Protein 6EIO (pdb70)

Secondary structure (DSSP, 8-state):
---PPP-S-PPP---GGGTTEEEEESSEEEEESS-EEESEEEE-S--EEE-TTTSEEES-EEESSHHHHHHHHHHHHHHHHHHH---TT-EE--EE-TT-EE-SEEEEESS-EEE-SS-EEEE-TT-TT--EEEEESS-EEE-TT-BEEEETT--GGGEEEEESS-EEE-TT-EEEEEEEESS-EEE-TT-EEEEEEEESSS-EEEES-EEEPPTTTT-S--

B-factor: mean 13.68, std 12.77, range [0.15, 132.42]

Nearest PDB structures (foldseek):
  6eio-assembly1_A  TM=1.005E+00  e=4.577E-39  uncultured bacterium
  7bwy-assembly3_C  TM=9.747E-01  e=1.312E-17  Antarctomyces psychrotrophicus
  4nu3-assembly1_A  TM=9.061E-01  e=4.377E-15  Flavobacterium frigoris PS1
  4nu2-assembly1_A  TM=8.834E-01  e=2.078E-15  Flavobacterium frigoris PS1
  5uyt-assembly1_A  TM=9.324E-01  e=1.242E-14  Flavobacteriaceae bacterium 3519-10

Organism: NCBI:txid77133

Sequence (222 aa):
TVIPLQTTTVQTPITTLGSSANNNFAVIAGSSVTNTGAATNITGDLGLSPGTSIGGFPPGIILNGTLHINDAIANQAKLDITTAYNDAAARVASDMMVTISGNIGGLTLTPGLYKSTSSSLAVSSGGDVVTFDALGDPSSAIFVIIQIASSTLTTTPGRRKVLLSGGALASNIYWQVSSSSASSFGTTTTSSSFKGTVIALESITFFDDTGATLEGRALARNGAVTMMEGNTFVLPLEHHHHHHH

Structure (mmCIF, N/CA/C/O backbone):
data_6EIO
#
_entry.id   6EIO
#
_cell.length_a   45.482
_cell.length_b   50.717
_cell.length_c   92.452
_cell.angle_alpha   90.00
_cell.angle_beta   90.00
_cell.angle_gamma   90.00
#
_symmetry.space_group_name_H-M   'P 21 21 21'
#
loop_
_entity.id
_entity.type
_entity.pdbx_description
1 polymer 'Antifreeze protein'
2 non-polymer GLYCEROL
3 non-polymer 'SULFATE ION'
4 water water
#
loop_
_atom_site.group_PDB
_atom_site.id
_atom_site.type_symbol
_atom_site.label_atom_id
_atom_site.label_alt_id
_atom_site.label_comp_id
_atom_site.label_asym_id
_atom_site.label_entity_id
_atom_site.label_seq_id
_atom_site.pdbx_PDB_ins_code
_atom_site.Cartn_x
_atom_site.Cartn_y
_atom_site.Cartn_z
_atom_site.occupancy
_atom_site.B_iso_or_equiv
_atom_site.auth_seq_id
_atom_site.auth_comp_id
_atom_site.auth_asym_id
_atom_site.auth_atom_id
_atom_site.pdbx_PDB_model_num
ATOM 1 N N . THR A 1 16 ? -5.252 -19.085 -31.859 1.00 43.11 38 THR A N 1
ATOM 2 C CA . THR A 1 16 ? -3.881 -19.016 -31.358 1.00 36.88 38 THR A CA 1
ATOM 3 C C . THR A 1 16 ? -3.417 -20.369 -30.846 1.00 27.76 38 THR A C 1
ATOM 4 O O . THR A 1 16 ? -3.876 -20.840 -29.803 1.00 41.22 38 THR A O 1
ATOM 15 N N . VAL A 1 17 ? -2.489 -20.984 -31.571 1.00 19.54 39 VAL A N 1
ATOM 16 C CA . VAL A 1 17 ? -2.058 -22.347 -31.291 1.00 13.64 39 VAL A CA 1
ATOM 17 C C . VAL A 1 17 ? -0.578 -22.337 -30.902 1.00 11.69 39 VAL A C 1
ATOM 18 O O . VAL A 1 17 ? 0.277 -21.924 -31.692 1.00 16.57 39 VAL A O 1
ATOM 31 N N . ILE A 1 18 ? -0.282 -22.834 -29.708 1.00 12.83 40 ILE A N 1
ATOM 32 C CA . ILE A 1 18 ? 1.059 -22.794 -29.114 1.00 10.24 40 ILE A CA 1
ATOM 33 C C . ILE A 1 18 ? 1.773 -24.117 -29.392 1.00 9.47 40 ILE A C 1
ATOM 34 O O . ILE A 1 18 ? 1.323 -25.158 -28.885 1.00 10.38 40 ILE A O 1
ATOM 50 N N . PRO A 1 19 ? 2.882 -24.141 -30.158 1.00 9.45 41 PRO A N 1
ATOM 51 C CA . PRO A 1 19 ? 3.587 -25.409 -30.387 1.00 10.18 41 PRO A CA 1
ATOM 52 C C . PRO A 1 19 ? 4.383 -25.801 -29.148 1.00 7.83 41 PRO A C 1
ATOM 53 O O . PRO A 1 19 ? 4.532 -25.031 -28.198 1.00 9.27 41 PRO A O 1
ATOM 64 N N . LEU A 1 20 ? 4.886 -27.035 -29.165 1.00 7.91 42 LEU A N 1
ATOM 65 C CA . LEU A 1 20 ? 5.663 -27.580 -28.062 1.00 6.95 42 LEU A CA 1
ATOM 66 C C . LEU A 1 20 ? 7.148 -27.484 -28.393 1.00 6.98 42 LEU A C 1
ATOM 67 O O . LEU A 1 20 ? 7.625 -28.088 -29.358 1.00 8.42 42 LEU A O 1
ATOM 83 N N . GLN A 1 21 ? 7.874 -26.720 -27.586 1.00 6.79 43 GLN A N 1
ATOM 84 C CA . GLN A 1 21 ? 9.291 -26.484 -27.793 1.00 6.66 43 GLN A CA 1
ATOM 85 C C . GLN A 1 21 ? 10.131 -27.667 -27.326 1.00 6.92 43 GLN A C 1
ATOM 86 O O . GLN A 1 21 ? 9.765 -28.407 -26.413 1.00 7.98 43 GLN A O 1
ATOM 100 N N . THR A 1 22 ? 11.294 -27.823 -27.972 1.00 9.07 44 THR A N 1
ATOM 101 C CA A THR A 1 22 ? 12.266 -28.809 -27.527 0.51 8.56 44 THR A CA 1
ATOM 102 C CA B THR A 1 22 ? 12.301 -28.806 -27.610 0.49 8.59 44 THR A CA 1
ATOM 103 C C . THR A 1 22 ? 13.427 -28.197 -26.766 1.00 8.38 44 THR A C 1
ATOM 104 O O . THR A 1 22 ? 13.978 -28.860 -25.885 1.00 10.80 44 THR A O 1
ATOM 125 N N . THR A 1 23 ? 13.812 -26.957 -27.053 1.00 7.70 45 THR A N 1
ATOM 126 C CA . THR A 1 23 ? 14.932 -26.371 -26.327 1.00 7.89 45 THR A CA 1
ATOM 127 C C . THR A 1 23 ? 14.576 -26.247 -24.851 1.00 8.05 45 THR A C 1
ATOM 128 O O . THR A 1 23 ? 13.512 -25.732 -24.499 1.00 8.39 45 THR A O 1
ATOM 139 N N . VAL A 1 24 ? 15.477 -26.702 -23.995 1.00 8.73 46 VAL A N 1
ATOM 140 C CA . VAL A 1 24 ? 15.301 -26.654 -22.553 1.00 8.87 46 VAL A CA 1
ATOM 141 C C . VAL A 1 24 ? 15.941 -25.360 -22.050 1.00 8.93 46 VAL A C 1
ATOM 142 O O . VAL A 1 24 ? 17.155 -25.202 -22.127 1.00 11.41 46 VAL A O 1
ATOM 155 N N . GLN A 1 25 ? 15.132 -24.435 -21.534 1.00 8.26 47 GLN A N 1
ATOM 156 C CA . GLN A 1 25 ? 15.680 -23.243 -20.916 1.00 7.99 47 GLN A CA 1
ATOM 157 C C . GLN A 1 25 ? 16.285 -23.595 -19.567 1.00 8.25 47 GLN A C 1
ATOM 158 O O . GLN A 1 25 ? 15.701 -24.360 -18.792 1.00 9.39 47 GLN A O 1
ATOM 172 N N . THR A 1 26 ? 17.462 -23.038 -19.300 1.00 8.68 48 THR A N 1
ATOM 173 C CA . THR A 1 26 ? 18.050 -23.124 -17.978 1.00 8.70 48 THR A CA 1
ATOM 174 C C . THR A 1 26 ? 17.359 -22.117 -17.057 1.00 7.79 48 THR A C 1
ATOM 175 O O . THR A 1 26 ? 16.767 -21.130 -17.513 1.00 7.79 48 THR A O 1
ATOM 186 N N . PRO A 1 27 ? 17.438 -22.324 -15.747 1.00 7.88 49 PRO A N 1
ATOM 187 C CA . PRO A 1 27 ? 16.948 -21.297 -14.833 1.00 7.92 49 PRO A CA 1
ATOM 188 C C . PRO A 1 27 ? 17.695 -19.993 -15.063 1.00 7.47 49 PRO A C 1
ATOM 189 O O . PRO A 1 27 ? 18.813 -19.962 -15.582 1.00 8.33 49 PRO A O 1
ATOM 200 N N . ILE A 1 28 ? 17.051 -18.900 -14.676 1.00 7.47 50 ILE A N 1
ATOM 201 C CA . ILE A 1 28 ? 17.674 -17.579 -14.682 1.00 7.09 50 ILE A CA 1
ATOM 202 C C . ILE A 1 28 ? 18.196 -17.308 -13.275 1.00 6.73 50 ILE A C 1
ATOM 203 O O . ILE A 1 28 ? 17.414 -17.155 -12.329 1.00 8.04 50 ILE A O 1
ATOM 219 N N . THR A 1 29 ? 19.513 -17.246 -13.121 1.00 6.88 51 THR A N 1
ATOM 220 C CA A THR A 1 29 ? 20.124 -16.953 -11.830 0.57 6.59 51 THR A CA 1
ATOM 221 C CA B THR A 1 29 ? 20.034 -16.992 -11.787 0.43 7.28 51 THR A CA 1
ATOM 222 C C . THR A 1 29 ? 19.700 -15.565 -11.368 1.00 6.07 51 THR A C 1
ATOM 223 O O . THR A 1 29 ? 19.920 -14.591 -12.098 1.00 6.56 51 THR A O 1
ATOM 244 N N . LEU A 1 30 ? 19.143 -15.469 -10.163 1.00 6.24 52 LEU A N 1
ATOM 245 C CA . LEU A 1 30 ? 18.761 -14.202 -9.556 1.00 6.00 52 LEU A CA 1
ATOM 246 C C . LEU A 1 30 ? 19.777 -13.720 -8.536 1.00 5.99 52 LEU A C 1
ATOM 247 O O . LEU A 1 30 ? 19.640 -12.606 -8.013 1.00 6.62 52 LEU A O 1
ATOM 263 N N . GLY A 1 31 ? 20.787 -14.525 -8.245 1.00 6.49 53 GLY A N 1
ATOM 264 C CA . GLY A 1 31 ? 21.806 -14.083 -7.324 1.00 7.39 53 GLY A CA 1
ATOM 265 C C . GLY A 1 31 ? 21.223 -13.669 -5.983 1.00 7.75 53 GLY A C 1
ATOM 266 O O . GLY A 1 31 ? 20.381 -14.359 -5.383 1.00 8.40 53 GLY A O 1
ATOM 270 N N . SER A 1 32 ? 21.696 -12.522 -5.501 1.00 8.06 54 SER A N 1
ATOM 271 C CA A SER A 1 32 ? 21.302 -12.037 -4.190 0.56 8.71 54 SER A CA 1
ATOM 272 C CA B SER A 1 32 ? 21.308 -11.945 -4.212 0.44 9.33 54 SER A CA 1
ATOM 273 C C . SER A 1 32 ? 19.856 -11.536 -4.142 1.00 8.34 54 SER A C 1
ATOM 274 O O . SER A 1 32 ? 19.397 -11.144 -3.066 1.00 9.72 54 SER A O 1
ATOM 289 N N . ALA A 1 33 ? 19.122 -11.574 -5.256 1.00 7.54 55 ALA A N 1
ATOM 290 C CA . ALA A 1 33 ? 17.703 -11.277 -5.224 1.00 7.46 55 ALA A CA 1
ATOM 291 C C . ALA A 1 33 ? 16.857 -12.462 -4.800 1.00 6.58 55 ALA A C 1
ATOM 292 O O . ALA A 1 33 ? 15.658 -12.271 -4.601 1.00 7.22 55 ALA A O 1
ATOM 299 N N A ASN A 1 34 ? 17.423 -13.670 -4.633 0.50 6.32 56 ASN A N 1
ATOM 300 N N B ASN A 1 34 ? 17.447 -13.660 -4.679 0.50 6.10 56 ASN A N 1
ATOM 301 C CA A ASN A 1 34 ? 16.545 -14.838 -4.526 0.50 5.88 56 ASN A CA 1
ATOM 302 C CA B ASN A 1 34 ? 16.656 -14.876 -4.480 0.50 6.15 56 ASN A CA 1
ATOM 303 C C A ASN A 1 34 ? 15.648 -14.822 -3.287 0.50 5.26 56 ASN A C 1
ATOM 304 C C B ASN A 1 34 ? 15.661 -14.768 -3.324 0.50 5.29 56 ASN A C 1
ATOM 305 O O A ASN A 1 34 ? 14.560 -15.404 -3.320 0.50 5.77 56 ASN A O 1
ATOM 306 O O B ASN A 1 34 ? 14.530 -15.248 -3.435 0.50 5.94 56 ASN A O 1
ATOM 327 N N . ASN A 1 35 ? 16.093 -14.231 -2.181 1.00 5.20 57 ASN A N 1
ATOM 328 C CA . ASN A 1 35 ? 15.293 -14.232 -0.963 1.00 5.13 57 ASN A CA 1
ATOM 329 C C . ASN A 1 35 ? 14.438 -12.982 -0.801 1.00 5.16 57 ASN A C 1
ATOM 330 O O . ASN A 1 35 ? 13.752 -12.839 0.224 1.00 5.48 57 ASN A O 1
ATOM 341 N N . PHE A 1 36 ? 14.441 -12.102 -1.801 1.00 5.04 58 PHE A N 1
ATOM 342 C CA . PHE A 1 36 ? 13.556 -10.948 -1.837 1.00 5.06 58 PHE A CA 1
ATOM 343 C C . PHE A 1 36 ? 12.237 -11.292 -2.516 1.00 4.80 58 PHE A C 1
ATOM 344 O O . PHE A 1 36 ? 12.222 -11.864 -3.609 1.00 5.85 58 PHE A O 1
ATOM 361 N N . ALA A 1 37 ? 11.137 -10.877 -1.877 1.00 4.72 59 ALA A N 1
ATOM 362 C CA . ALA A 1 37 ? 9.839 -10.854 -2.544 1.00 4.82 59 ALA A CA 1
ATOM 363 C C . ALA A 1 37 ? 9.652 -9.614 -3.415 1.00 4.79 59 ALA A C 1
ATOM 364 O O . ALA A 1 37 ? 8.941 -9.688 -4.430 1.00 5.40 59 ALA A O 1
ATOM 371 N N . VAL A 1 38 ? 10.223 -8.477 -3.005 1.00 4.76 60 VAL A N 1
ATOM 372 C CA . VAL A 1 38 ? 10.014 -7.199 -3.675 1.00 5.18 60 VAL A CA 1
ATOM 373 C C . VAL A 1 38 ? 11.320 -6.422 -3.653 1.00 5.31 60 VAL A C 1
ATOM 374 O O . VAL A 1 38 ? 11.950 -6.317 -2.593 1.00 5.96 60 VAL A O 1
ATOM 387 N N . ILE A 1 39 ? 11.712 -5.870 -4.802 1.00 5.26 61 ILE A N 1
ATOM 388 C CA . ILE A 1 39 ? 12.829 -4.935 -4.908 1.00 5.71 61 ILE A CA 1
ATOM 389 C C . ILE A 1 39 ? 12.387 -3.788 -5.804 1.00 5.28 61 ILE A C 1
ATOM 390 O O . ILE A 1 39 ? 11.735 -4.021 -6.825 1.00 5.95 61 ILE A O 1
ATOM 406 N N . ALA A 1 40 ? 12.757 -2.562 -5.433 1.00 5.63 62 ALA A N 1
ATOM 407 C CA . ALA A 1 40 ? 12.542 -1.397 -6.273 1.00 6.13 62 ALA A CA 1
ATOM 408 C C . ALA A 1 40 ? 13.829 -0.594 -6.399 1.00 5.92 62 ALA A C 1
ATOM 409 O O . ALA A 1 40 ? 14.788 -0.772 -5.639 1.00 6.57 62 ALA A O 1
ATOM 416 N N . GLY A 1 41 ? 13.813 0.338 -7.349 1.00 6.53 63 GLY A N 1
ATOM 417 C CA . GLY A 1 41 ? 14.922 1.246 -7.568 1.00 6.43 63 GLY A CA 1
ATOM 418 C C . GLY A 1 41 ? 14.684 2.646 -7.031 1.00 6.83 63 GLY A C 1
ATOM 419 O O . GLY A 1 41 ? 15.496 3.164 -6.264 1.00 8.20 63 GLY A O 1
ATOM 423 N N . SER A 1 42 ? 13.587 3.279 -7.434 1.00 6.86 64 SER A N 1
ATOM 424 C CA . SER A 1 42 ? 13.403 4.683 -7.112 1.00 7.40 64 SER A CA 1
ATOM 425 C C . SER A 1 42 ? 12.673 4.908 -5.792 1.00 7.45 64 SER A C 1
ATOM 426 O O . SER A 1 42 ? 13.060 5.798 -5.027 1.00 9.30 64 SER A O 1
ATOM 434 N N . SER A 1 43 ? 11.614 4.141 -5.519 1.00 7.08 65 SER A N 1
ATOM 435 C CA . SER A 1 43 ? 10.845 4.273 -4.288 1.00 7.37 65 SER A CA 1
ATOM 436 C C . SER A 1 43 ? 9.899 3.085 -4.189 1.00 6.97 65 SER A C 1
ATOM 437 O O . SER A 1 43 ? 9.696 2.337 -5.148 1.00 6.84 65 SER A O 1
ATOM 445 N N . VAL A 1 44 ? 9.321 2.940 -3.004 1.00 7.46 66 VAL A N 1
ATOM 446 C CA . VAL A 1 44 ? 8.226 2.013 -2.745 1.00 7.80 66 VAL A CA 1
ATOM 447 C C . VAL A 1 44 ? 7.096 2.798 -2.100 1.00 7.68 66 VAL A C 1
ATOM 448 O O . VAL A 1 44 ? 7.334 3.576 -1.173 1.00 8.73 66 VAL A O 1
ATOM 461 N N . THR A 1 45 ? 5.872 2.579 -2.565 1.00 7.46 67 THR A N 1
ATOM 462 C CA . THR A 1 45 ? 4.705 3.208 -1.966 1.00 8.10 67 THR A CA 1
ATOM 463 C C . THR A 1 45 ? 3.661 2.141 -1.709 1.00 7.08 67 THR A C 1
ATOM 464 O O . THR A 1 45 ? 3.305 1.394 -2.616 1.00 10.47 67 THR A O 1
ATOM 475 N N . ASN A 1 46 ? 3.147 2.101 -0.491 1.00 7.55 68 ASN A N 1
ATOM 476 C CA . ASN A 1 46 ? 2.106 1.175 -0.112 1.00 6.88 68 ASN A CA 1
ATOM 477 C C . ASN A 1 46 ? 0.931 1.916 0.505 1.00 6.75 68 ASN A C 1
ATOM 478 O O . ASN A 1 46 ? 1.095 2.885 1.248 1.00 7.82 68 ASN A O 1
ATOM 489 N N . THR A 1 47 ? -0.259 1.381 0.228 1.00 7.04 69 THR A N 1
ATOM 490 C CA . THR A 1 47 ? -1.523 1.776 0.823 1.00 7.97 69 THR A CA 1
ATOM 491 C C . THR A 1 47 ? -2.169 0.549 1.471 1.00 7.04 69 THR A C 1
ATOM 492 O O . THR A 1 47 ? -2.272 -0.512 0.836 1.00 7.31 69 THR A O 1
ATOM 503 N N . GLY A 1 48 ? -2.627 0.698 2.713 1.00 7.31 70 GLY A N 1
ATOM 504 C CA . GLY A 1 48 ? -3.401 -0.347 3.348 1.00 7.74 70 GLY A CA 1
ATOM 505 C C . GLY A 1 48 ? -2.617 -1.591 3.760 1.00 7.30 70 GLY A C 1
ATOM 506 O O . GLY A 1 48 ? -1.400 -1.607 3.810 1.00 7.28 70 GLY A O 1
ATOM 510 N N A ALA A 1 49 ? -3.339 -2.656 4.160 0.74 9.08 71 ALA A N 1
ATOM 511 N N B ALA A 1 49 ? -3.434 -2.634 3.939 0.26 7.79 71 ALA A N 1
ATOM 512 C CA A ALA A 1 49 ? -2.777 -3.795 4.922 0.74 9.34 71 ALA A CA 1
ATOM 513 C CA B ALA A 1 49 ? -3.089 -3.913 4.539 0.26 7.77 71 ALA A CA 1
ATOM 514 C C A ALA A 1 49 ? -2.039 -4.855 4.082 0.74 7.39 71 ALA A C 1
ATOM 515 C C B ALA A 1 49 ? -2.416 -4.785 3.487 0.26 5.92 71 ALA A C 1
ATOM 516 O O A ALA A 1 49 ? -2.243 -6.067 4.242 0.74 8.71 71 ALA A O 1
ATOM 517 O O B ALA A 1 49 ? -2.966 -5.762 2.972 0.26 6.10 71 ALA A O 1
ATOM 530 N N . THR A 1 50 ? -1.197 -4.395 3.172 1.00 6.29 72 THR A N 1
ATOM 531 C CA . THR A 1 50 ? -0.309 -5.269 2.440 1.00 5.75 72 THR A CA 1
ATOM 532 C C . THR A 1 50 ? 0.513 -6.103 3.405 1.00 5.77 72 THR A C 1
ATOM 533 O O . THR A 1 50 ? 0.926 -5.626 4.464 1.00 6.85 72 THR A O 1
ATOM 545 N N . ASN A 1 51 ? 0.752 -7.354 3.024 1.00 5.47 73 ASN A N 1
ATOM 546 C CA . ASN A 1 51 ? 1.637 -8.220 3.782 1.00 5.47 73 A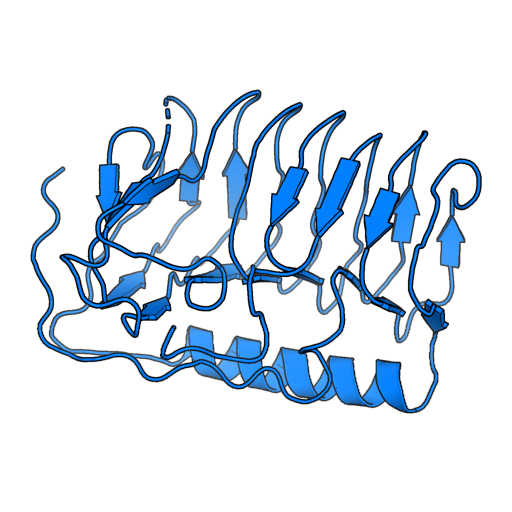SN A CA 1
ATOM 547 C C . ASN A 1 51 ? 2.635 -8.830 2.809 1.00 5.28 73 ASN A C 1
ATOM 548 O O . ASN A 1 51 ? 2.236 -9.427 1.808 1.00 6.27 73 ASN A O 1
ATOM 559 N N . ILE A 1 52 ? 3.915 -8.699 3.136 1.00 5.29 74 ILE A N 1
ATOM 560 C CA . ILE A 1 52 ? 5.007 -9.315 2.379 1.00 5.39 74 ILE A CA 1
ATOM 561 C C . ILE A 1 52 ? 5.659 -10.358 3.267 1.00 5.32 74 ILE A C 1
ATOM 562 O O . ILE A 1 52 ? 6.087 -10.037 4.377 1.00 6.61 74 ILE A O 1
ATOM 578 N N . THR A 1 53 ? 5.765 -11.592 2.772 1.00 5.22 75 THR A N 1
ATOM 579 C CA . THR A 1 53 ? 6.553 -12.629 3.444 1.00 5.37 75 THR A CA 1
ATOM 580 C C . THR A 1 53 ? 7.764 -12.867 2.550 1.00 4.97 75 THR A C 1
ATOM 581 O O . THR A 1 53 ? 7.665 -13.488 1.490 1.00 5.95 75 THR A O 1
ATOM 592 N N . GLY A 1 54 ? 8.900 -12.329 2.966 1.00 5.42 76 GLY A N 1
ATOM 593 C CA . GLY A 1 54 ? 10.101 -12.281 2.153 1.00 5.41 76 GLY A CA 1
ATOM 594 C C . GLY A 1 54 ? 10.796 -10.963 2.387 1.00 5.08 76 GLY A C 1
ATOM 595 O O . GLY A 1 54 ? 10.262 -10.093 3.068 1.00 5.64 76 GLY A O 1
ATOM 599 N N . ASP A 1 55 ? 11.991 -10.797 1.825 1.00 4.82 77 ASP A N 1
ATOM 600 C CA . ASP A 1 55 ? 12.706 -9.557 2.063 1.00 4.81 77 ASP A CA 1
ATOM 601 C C . ASP A 1 55 ? 12.251 -8.470 1.080 1.00 4.86 77 ASP A C 1
ATOM 602 O O . ASP A 1 55 ? 11.698 -8.754 0.011 1.00 5.17 77 ASP A O 1
ATOM 611 N N . LEU A 1 56 ? 12.486 -7.219 1.473 1.00 5.32 78 LEU A N 1
ATOM 612 C CA . LEU A 1 56 ? 12.071 -6.037 0.721 1.00 5.69 78 LEU A CA 1
ATOM 613 C C . LEU A 1 56 ? 13.302 -5.159 0.526 1.00 5.89 78 LEU A C 1
ATOM 614 O O . LEU A 1 56 ? 13.954 -4.794 1.513 1.00 6.39 78 LEU A O 1
ATOM 630 N N . GLY A 1 57 ? 13.622 -4.831 -0.722 1.00 6.30 79 GLY A N 1
ATOM 631 C CA . GLY A 1 57 ? 14.812 -4.063 -1.036 1.00 6.80 79 GLY A CA 1
ATOM 632 C C . GLY A 1 57 ? 14.510 -2.792 -1.806 1.00 6.49 79 GLY A C 1
ATOM 633 O O . GLY A 1 57 ? 13.589 -2.744 -2.630 1.00 6.99 79 GLY A O 1
ATOM 637 N N . LEU A 1 58 ? 15.343 -1.774 -1.579 1.00 6.20 80 LEU A N 1
ATOM 638 C CA . LEU A 1 58 ? 15.269 -0.508 -2.299 1.00 6.21 80 LEU A CA 1
ATOM 639 C C . LEU A 1 58 ? 16.681 0.035 -2.440 1.00 6.15 80 LEU A C 1
ATOM 640 O O . LEU A 1 58 ? 17.394 0.182 -1.446 1.00 6.77 80 LEU A O 1
ATOM 656 N N . SER A 1 59 ? 17.070 0.350 -3.676 1.00 6.18 81 SER A N 1
ATOM 657 C CA . SER A 1 59 ? 18.357 0.976 -3.949 1.00 6.55 81 SER A CA 1
ATOM 658 C C . SER A 1 59 ? 18.322 1.397 -5.403 1.00 6.32 81 SER A C 1
ATOM 659 O O . SER A 1 59 ? 17.892 0.594 -6.235 1.00 6.67 81 SER A O 1
ATOM 667 N N . PRO A 1 60 ? 18.778 2.607 -5.769 1.00 7.37 82 PRO A N 1
ATOM 668 C CA . PRO A 1 60 ? 19.451 3.603 -4.926 1.00 8.07 82 PRO A CA 1
ATOM 669 C C . PRO A 1 60 ? 18.502 4.585 -4.235 1.00 8.26 82 PRO A C 1
ATOM 670 O O . PRO A 1 60 ? 18.976 5.461 -3.509 1.00 9.10 82 PRO A O 1
ATOM 681 N N . GLY A 1 61 ? 17.199 4.479 -4.468 1.00 8.51 83 GLY A N 1
ATOM 682 C CA . GLY A 1 61 ? 16.242 5.349 -3.810 1.00 9.96 83 GLY A CA 1
ATOM 683 C C . GLY A 1 61 ? 16.208 5.141 -2.304 1.00 9.03 83 GLY A C 1
ATOM 684 O O . GLY A 1 61 ? 16.762 4.183 -1.767 1.00 9.34 83 GLY A O 1
ATOM 688 N N . THR A 1 62 ? 15.526 6.060 -1.610 1.00 10.52 84 THR A N 1
ATOM 689 C CA . THR A 1 62 ? 15.505 6.042 -0.153 1.00 10.85 84 THR A CA 1
ATOM 690 C C . THR A 1 62 ? 14.122 5.906 0.473 1.00 11.42 84 THR A C 1
ATOM 691 O O . THR A 1 62 ? 14.031 5.503 1.646 1.00 13.32 84 THR A O 1
ATOM 702 N N . SER A 1 63 ? 13.060 6.243 -0.252 1.00 11.75 85 SER A N 1
ATOM 703 C CA . SER A 1 63 ? 11.732 6.395 0.324 1.00 13.19 85 SER A CA 1
ATOM 704 C C . SER A 1 63 ? 10.907 5.126 0.171 1.00 12.12 85 SER A C 1
ATOM 705 O O . SER A 1 63 ? 10.620 4.688 -0.953 1.00 10.36 85 SER A O 1
ATOM 713 N N . ILE A 1 64 ? 10.491 4.579 1.313 1.00 15.87 86 ILE A N 1
ATOM 714 C CA . ILE A 1 64 ? 9.447 3.570 1.397 1.00 16.65 86 ILE A CA 1
ATOM 715 C C . ILE A 1 64 ? 8.322 4.141 2.245 1.00 13.62 86 ILE A C 1
ATOM 716 O O . ILE A 1 64 ? 8.507 4.443 3.428 1.00 14.92 86 ILE A O 1
ATOM 732 N N . GLY A 1 65 ? 7.153 4.268 1.650 1.00 10.74 87 GLY A N 1
ATOM 733 C CA . GLY A 1 65 ? 5.984 4.773 2.336 1.00 10.96 87 GLY A CA 1
ATOM 734 C C . GLY A 1 65 ? 4.984 3.668 2.619 1.00 9.25 87 GLY A C 1
ATOM 735 O O . GLY A 1 65 ? 4.830 2.729 1.835 1.00 9.24 87 GLY A O 1
ATOM 739 N N . GLY A 1 66 ? 4.277 3.799 3.732 1.00 8.51 88 GLY A N 1
ATOM 740 C CA . GLY A 1 66 ? 3.106 2.995 3.973 1.00 8.12 88 GLY A CA 1
ATOM 741 C C . GLY A 1 66 ? 3.302 1.720 4.754 1.00 7.70 88 GLY A C 1
ATOM 742 O O . GLY A 1 66 ? 2.403 0.874 4.734 1.00 7.80 88 GLY A O 1
ATOM 746 N N . PHE A 1 67 ? 4.423 1.565 5.461 1.00 8.04 89 PHE A N 1
ATOM 747 C CA . PHE A 1 67 ? 4.632 0.459 6.398 1.00 8.28 89 PHE A CA 1
ATOM 748 C C . PHE A 1 67 ? 4.899 1.080 7.767 1.00 9.53 89 PHE A C 1
ATOM 749 O O . PHE A 1 67 ? 6.027 1.528 8.021 1.00 11.62 89 PHE A O 1
ATOM 766 N N . PRO A 1 68 ? 3.928 1.130 8.692 1.00 9.86 90 PRO A N 1
ATOM 767 C CA . PRO A 1 68 ? 2.547 0.655 8.575 1.00 9.73 90 PRO A CA 1
ATOM 768 C C . PRO A 1 68 ? 1.698 1.581 7.706 1.00 8.59 90 PRO A C 1
ATOM 769 O O . PRO A 1 68 ? 2.104 2.706 7.406 1.00 9.65 90 PRO A O 1
ATOM 780 N N . PRO A 1 69 ? 0.513 1.124 7.290 1.00 8.12 91 PRO A N 1
ATOM 781 C CA . PRO A 1 69 ? -0.191 -0.102 7.681 1.00 9.92 91 PRO A CA 1
ATOM 782 C C . PRO A 1 69 ? 0.303 -1.387 7.027 1.00 8.06 91 PRO A C 1
ATOM 783 O O . PRO A 1 69 ? -0.092 -2.456 7.470 1.00 9.67 91 PRO A O 1
ATOM 794 N N . GLY A 1 70 ? 1.126 -1.291 5.992 1.00 7.22 92 GLY A N 1
ATOM 795 C CA . GLY A 1 70 ? 1.723 -2.488 5.440 1.00 7.56 92 GLY A CA 1
ATOM 796 C C . GLY A 1 70 ? 2.600 -3.157 6.479 1.00 7.20 92 GLY A C 1
ATOM 797 O O . GLY A 1 70 ? 3.174 -2.492 7.344 1.00 8.68 92 GLY A O 1
ATOM 801 N N . ILE A 1 71 ? 2.732 -4.479 6.340 1.00 8.08 93 ILE A N 1
ATOM 802 C CA A ILE A 1 71 ? 3.554 -5.266 7.234 0.44 8.97 93 ILE A CA 1
ATOM 803 C CA B ILE A 1 71 ? 3.492 -5.337 7.248 0.56 8.83 93 ILE A CA 1
ATOM 804 C C . ILE A 1 71 ? 4.527 -6.104 6.427 1.00 7.22 93 ILE A C 1
ATOM 805 O O . ILE A 1 71 ? 4.170 -6.759 5.433 1.00 6.72 93 ILE A O 1
ATOM 836 N N . LEU A 1 72 ? 5.774 -6.052 6.856 1.00 8.49 94 LEU A N 1
ATOM 837 C CA . LEU A 1 72 ? 6.864 -6.813 6.274 1.00 7.76 94 LEU A CA 1
ATOM 838 C C . LEU A 1 72 ? 7.239 -7.927 7.248 1.00 7.09 94 LEU A C 1
ATOM 839 O O . LEU A 1 72 ? 7.761 -7.661 8.338 1.00 9.16 94 LEU A O 1
ATOM 855 N N . ASN A 1 73 ? 6.964 -9.170 6.854 1.00 6.30 95 ASN A N 1
ATOM 856 C CA . ASN A 1 73 ? 7.449 -10.354 7.560 1.00 6.68 95 ASN A CA 1
ATOM 857 C C . ASN A 1 73 ? 8.699 -10.797 6.800 1.00 5.79 95 ASN A C 1
ATOM 858 O O . ASN A 1 73 ? 8.646 -11.628 5.889 1.00 6.15 95 ASN A O 1
ATOM 869 N N . GLY A 1 74 ? 9.812 -10.155 7.141 1.00 5.85 96 GLY A N 1
ATOM 870 C CA . GLY A 1 74 ? 11.033 -10.221 6.363 1.00 5.81 96 GLY A CA 1
ATOM 871 C C . GLY A 1 74 ? 11.902 -9.045 6.752 1.00 5.36 96 GLY A C 1
ATOM 872 O O . GLY A 1 74 ? 11.565 -8.285 7.663 1.00 6.43 96 GLY A O 1
ATOM 876 N N . THR A 1 75 ? 13.034 -8.908 6.057 1.00 5.40 97 THR A N 1
ATOM 877 C CA . THR A 1 75 ? 13.997 -7.867 6.376 1.00 5.21 97 THR A CA 1
ATOM 878 C C . THR A 1 75 ? 13.987 -6.789 5.305 1.00 5.16 97 THR A C 1
ATOM 879 O O . THR A 1 75 ? 13.995 -7.078 4.100 1.00 5.77 97 THR A O 1
ATOM 890 N N . LEU A 1 76 ? 13.987 -5.545 5.781 1.00 5.47 98 LEU A N 1
ATOM 891 C CA . LEU A 1 76 ? 14.048 -4.353 4.950 1.00 5.60 98 LEU A CA 1
ATOM 892 C C . LEU A 1 76 ? 15.506 -3.985 4.685 1.00 5.60 98 LEU A C 1
ATOM 893 O O . LEU A 1 76 ? 16.283 -3.753 5.621 1.00 6.94 98 LEU A O 1
ATOM 909 N N . HIS A 1 77 ? 15.862 -3.870 3.407 1.00 5.62 99 HIS A N 1
ATOM 910 C CA . HIS A 1 77 ? 17.222 -3.585 2.962 1.00 6.13 99 HIS A CA 1
ATOM 911 C C . HIS A 1 77 ? 17.188 -2.358 2.054 1.00 5.99 99 HIS A C 1
ATOM 912 O O . HIS A 1 77 ? 16.760 -2.460 0.900 1.00 6.57 99 HIS A O 1
ATOM 926 N N . ILE A 1 78 ? 17.623 -1.212 2.580 1.00 6.41 100 ILE A N 1
ATOM 927 C CA . ILE A 1 78 ? 17.639 0.045 1.836 1.00 6.64 100 ILE A CA 1
ATOM 928 C C . ILE A 1 78 ? 19.084 0.508 1.722 1.00 6.94 100 ILE A C 1
ATOM 929 O O . ILE A 1 78 ? 19.731 0.833 2.724 1.00 7.52 100 ILE A O 1
ATOM 945 N N . ASN A 1 79 ? 19.607 0.515 0.499 1.00 7.30 101 ASN A N 1
ATOM 946 C CA . ASN A 1 79 ? 20.940 1.055 0.231 1.00 8.17 101 ASN A CA 1
ATOM 947 C C . ASN A 1 79 ? 22.007 0.429 1.120 1.00 8.40 101 ASN A C 1
ATOM 948 O O . ASN A 1 79 ? 22.975 1.077 1.505 1.00 11.62 101 ASN A O 1
ATOM 959 N N . ASP A 1 80 ? 21.854 -0.844 1.410 1.00 8.39 102 ASP A N 1
ATOM 960 C CA . ASP A 1 80 ? 22.814 -1.589 2.194 1.00 7.83 102 ASP A CA 1
ATOM 961 C C . ASP A 1 80 ? 23.524 -2.612 1.308 1.00 6.32 102 ASP A C 1
ATOM 962 O O . ASP A 1 80 ? 23.311 -2.694 0.094 1.00 6.05 102 ASP A O 1
ATOM 971 N N . ALA A 1 81 ? 24.405 -3.396 1.906 1.00 7.02 103 ALA A N 1
ATOM 972 C CA . ALA A 1 81 ? 25.216 -4.287 1.101 1.00 6.69 103 ALA A CA 1
ATOM 973 C C . ALA A 1 81 ? 24.348 -5.250 0.281 1.00 6.08 103 ALA A C 1
ATOM 974 O O . ALA A 1 81 ? 24.583 -5.471 -0.920 1.00 6.81 103 ALA A O 1
ATOM 981 N N . ILE A 1 82 ? 23.356 -5.867 0.920 1.00 6.23 104 ILE A N 1
ATOM 982 C CA . ILE A 1 82 ? 22.543 -6.860 0.231 1.00 5.96 104 ILE A CA 1
ATOM 983 C C . ILE A 1 82 ? 21.678 -6.199 -0.839 1.00 5.73 104 ILE A C 1
ATOM 984 O O . ILE A 1 82 ? 21.587 -6.714 -1.966 1.00 6.06 104 ILE A O 1
ATOM 1000 N N . ALA A 1 83 ? 21.030 -5.070 -0.527 1.00 5.88 105 ALA A N 1
AT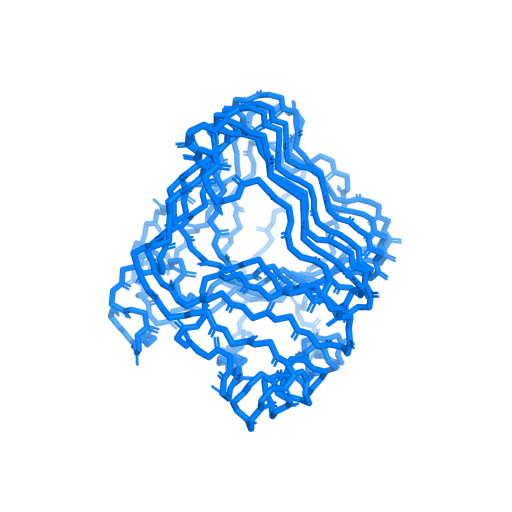OM 1001 C CA . ALA A 1 83 ? 20.206 -4.426 -1.550 1.00 6.00 105 ALA A CA 1
ATOM 1002 C C . ALA A 1 83 ? 21.048 -3.994 -2.739 1.00 5.51 105 ALA A C 1
ATOM 1003 O O . ALA A 1 83 ? 20.624 -4.137 -3.894 1.00 5.73 105 ALA A O 1
ATOM 1010 N N . ASN A 1 84 ? 22.227 -3.429 -2.481 1.00 6.27 106 ASN A N 1
ATOM 1011 C CA . ASN A 1 84 ? 23.030 -2.935 -3.588 1.00 6.39 106 ASN A CA 1
ATOM 1012 C C . ASN A 1 84 ? 23.474 -4.085 -4.487 1.00 5.83 106 ASN A C 1
ATOM 1013 O O . ASN A 1 84 ? 23.455 -3.971 -5.719 1.00 6.39 106 ASN A O 1
ATOM 1024 N N . GLN A 1 85 ? 23.877 -5.213 -3.891 1.00 5.78 107 GLN A N 1
ATOM 1025 C CA . GLN A 1 85 ? 24.250 -6.364 -4.704 1.00 5.74 107 GLN A CA 1
ATOM 1026 C C . GLN A 1 85 ? 23.032 -6.916 -5.442 1.00 5.52 107 GLN A C 1
ATOM 1027 O O . GLN A 1 85 ? 23.132 -7.349 -6.600 1.00 5.93 107 GLN A O 1
ATOM 1041 N N . ALA A 1 86 ? 21.867 -6.901 -4.794 1.00 5.25 108 ALA A N 1
ATOM 1042 C CA . ALA A 1 86 ? 20.673 -7.422 -5.443 1.00 5.35 108 ALA A CA 1
ATOM 1043 C C . ALA A 1 86 ? 20.317 -6.602 -6.678 1.00 5.07 108 ALA A C 1
ATOM 1044 O O . ALA A 1 86 ? 19.850 -7.166 -7.669 1.00 5.51 108 ALA A O 1
ATOM 1051 N N . LYS A 1 87 ? 20.538 -5.286 -6.658 1.00 5.39 109 LYS A N 1
ATOM 1052 C CA . LYS A 1 87 ? 20.288 -4.500 -7.877 1.00 5.68 109 LYS A CA 1
ATOM 1053 C C . LYS A 1 87 ? 21.207 -4.930 -9.007 1.00 5.66 109 LYS A C 1
ATOM 1054 O O . LYS A 1 87 ? 20.770 -5.068 -10.157 1.00 6.26 109 LYS A O 1
ATOM 1073 N N . LEU A 1 88 ? 22.493 -5.137 -8.707 1.00 5.81 110 LEU A N 1
ATOM 1074 C CA . LEU A 1 88 ? 23.419 -5.623 -9.731 1.00 6.03 110 LEU A CA 1
ATOM 1075 C C . LEU A 1 88 ? 22.951 -6.965 -10.264 1.00 5.95 110 LEU A C 1
ATOM 1076 O O . LEU A 1 88 ? 23.018 -7.238 -11.469 1.00 6.76 110 LEU A O 1
ATOM 1092 N N . ASP A 1 89 ? 22.476 -7.824 -9.362 1.00 5.76 111 ASP A N 1
ATOM 1093 C CA . ASP A 1 89 ? 22.102 -9.178 -9.751 1.00 5.78 111 ASP A CA 1
ATOM 1094 C C . ASP A 1 89 ? 20.784 -9.210 -10.525 1.00 5.71 111 ASP A C 1
ATOM 1095 O O . ASP A 1 89 ? 20.625 -10.070 -11.411 1.00 5.98 111 ASP A O 1
ATOM 1104 N N . ILE A 1 90 ? 19.860 -8.284 -10.258 1.00 5.61 112 ILE A N 1
ATOM 1105 C CA . ILE A 1 90 ? 18.659 -8.229 -11.088 1.00 5.88 112 ILE A CA 1
ATOM 1106 C C . ILE A 1 90 ? 18.951 -7.615 -12.450 1.00 5.94 112 ILE A C 1
ATOM 1107 O O . ILE A 1 90 ? 18.304 -7.996 -13.434 1.00 6.76 112 ILE A O 1
ATOM 1123 N N . THR A 1 91 ? 19.927 -6.710 -12.558 1.00 6.23 113 THR A N 1
ATOM 1124 C CA . THR A 1 91 ? 20.369 -6.282 -13.886 1.00 6.69 113 THR A CA 1
ATOM 1125 C C . THR A 1 91 ? 20.922 -7.463 -14.669 1.00 6.34 113 THR A C 1
ATOM 1126 O O . THR A 1 91 ? 20.562 -7.678 -15.832 1.00 6.46 113 THR A O 1
ATOM 1137 N N . THR A 1 92 ? 21.773 -8.268 -14.027 1.00 6.29 114 THR A N 1
ATOM 1138 C CA . THR A 1 92 ? 22.303 -9.458 -14.689 1.00 6.18 114 THR A CA 1
ATOM 1139 C C . THR A 1 92 ? 21.172 -10.379 -15.147 1.00 5.93 114 THR A C 1
ATOM 1140 O O . THR A 1 92 ? 21.164 -10.865 -16.285 1.00 6.38 114 THR A O 1
ATOM 1151 N N . ALA A 1 93 ? 20.209 -10.638 -14.261 1.00 5.88 115 ALA A N 1
ATOM 1152 C CA . ALA A 1 93 ? 19.113 -11.543 -14.583 1.00 5.72 115 ALA A CA 1
ATOM 1153 C C . ALA A 1 93 ? 18.242 -10.993 -15.713 1.00 5.88 115 ALA A C 1
ATOM 1154 O O . ALA A 1 93 ? 17.824 -11.736 -16.606 1.00 6.07 115 ALA A O 1
ATOM 1161 N N . TYR A 1 94 ? 17.946 -9.691 -15.663 1.00 5.76 116 TYR A N 1
ATOM 1162 C CA . TYR A 1 94 ? 17.173 -9.050 -16.716 1.00 5.73 116 TYR A CA 1
ATOM 1163 C C . TYR A 1 94 ? 17.862 -9.214 -18.069 1.00 5.84 116 TYR A C 1
ATOM 1164 O O . TYR A 1 94 ? 17.239 -9.574 -19.070 1.00 6.30 116 TYR A O 1
ATOM 1182 N N . ASN A 1 95 ? 19.163 -8.925 -18.105 1.00 6.02 117 ASN A N 1
ATOM 1183 C CA . ASN A 1 95 ? 19.897 -9.003 -19.362 1.00 6.59 117 ASN A CA 1
ATOM 1184 C C . ASN A 1 95 ? 19.978 -10.445 -19.856 1.00 6.72 117 ASN A C 1
ATOM 1185 O O . ASN A 1 95 ? 19.881 -10.695 -21.068 1.00 7.85 117 ASN A O 1
ATOM 1196 N N . ASP A 1 96 ? 20.164 -11.402 -18.944 1.00 6.71 118 ASP A N 1
ATOM 1197 C CA . ASP A 1 96 ? 20.162 -12.819 -19.302 1.00 7.09 118 ASP A CA 1
ATOM 1198 C C . AS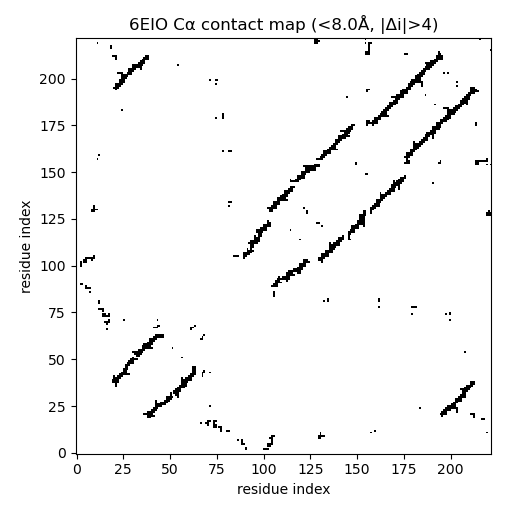P A 1 96 ? 18.832 -13.188 -19.945 1.00 7.03 118 ASP A C 1
ATOM 1199 O O . ASP A 1 96 ? 18.771 -13.713 -21.063 1.00 8.54 118 ASP A O 1
ATOM 1208 N N . ALA A 1 97 ? 17.745 -12.872 -19.255 1.00 6.53 119 ALA A N 1
ATOM 1209 C CA . ALA A 1 97 ? 16.414 -13.183 -19.764 1.00 6.42 119 ALA A CA 1
ATOM 1210 C C . ALA A 1 97 ? 16.189 -12.568 -21.134 1.00 6.64 119 ALA A C 1
ATOM 1211 O O . ALA A 1 97 ? 15.680 -13.233 -22.038 1.00 7.96 119 ALA A O 1
ATOM 1218 N N . ALA A 1 98 ? 16.550 -11.291 -21.299 1.00 6.55 120 ALA A N 1
ATOM 1219 C CA . ALA A 1 98 ? 16.262 -10.576 -22.538 1.00 7.35 120 ALA A CA 1
ATOM 1220 C C . ALA A 1 98 ? 17.099 -11.081 -23.707 1.00 7.96 120 ALA A C 1
ATOM 1221 O O . ALA A 1 98 ? 16.692 -10.927 -24.865 1.00 9.63 120 ALA A O 1
ATOM 1228 N N . ALA A 1 99 ? 18.276 -11.641 -23.442 1.00 8.45 121 ALA A N 1
ATOM 1229 C CA . ALA A 1 99 ? 19.183 -12.055 -24.500 1.00 10.37 121 ALA A CA 1
ATOM 1230 C C . ALA A 1 99 ? 18.920 -13.461 -24.993 1.00 9.91 121 ALA A C 1
ATOM 1231 O O . ALA A 1 99 ? 19.465 -13.846 -26.032 1.00 12.30 121 ALA A O 1
ATOM 1238 N N . ARG A 1 100 ? 18.117 -14.248 -24.295 1.00 9.32 122 ARG A N 1
ATOM 1239 C CA . ARG A 1 100 ? 17.949 -15.631 -24.704 1.00 9.39 122 ARG A CA 1
ATOM 1240 C C . ARG A 1 100 ? 17.301 -15.723 -26.075 1.00 8.33 122 ARG A C 1
ATOM 1241 O O . ARG A 1 100 ? 16.388 -14.964 -26.396 1.00 7.91 122 ARG A O 1
ATOM 1262 N N . VAL A 1 101 ? 17.788 -16.668 -26.876 1.00 9.01 123 VAL A N 1
ATOM 1263 C CA . VAL A 1 101 ? 17.224 -16.967 -28.184 1.00 9.16 123 VAL A CA 1
ATOM 1264 C C . VAL A 1 101 ? 17.224 -18.475 -28.379 1.00 8.77 123 VAL A C 1
ATOM 1265 O O . VAL A 1 101 ? 18.072 -19.182 -27.838 1.00 9.87 123 VAL A O 1
ATOM 1278 N N . ALA A 1 102 ? 16.282 -18.964 -29.178 1.00 8.89 124 ALA A N 1
ATOM 1279 C CA . ALA A 1 102 ? 16.254 -20.359 -29.566 1.00 10.24 124 ALA A CA 1
ATOM 1280 C C . ALA A 1 102 ? 15.505 -20.468 -30.877 1.00 9.05 124 ALA A C 1
ATOM 1281 O O . ALA A 1 102 ? 14.547 -19.737 -31.123 1.00 9.41 124 ALA A O 1
ATOM 1288 N N . SER A 1 103 ? 15.926 -21.422 -31.710 1.00 10.75 125 SER A N 1
ATOM 1289 C CA . SER A 1 103 ? 15.318 -21.567 -33.032 1.00 12.57 125 SER A CA 1
ATOM 1290 C C . SER A 1 103 ? 13.833 -21.896 -32.944 1.00 9.93 125 SER A C 1
ATOM 1291 O O . SER A 1 103 ? 13.072 -21.587 -33.871 1.00 12.99 125 SER A O 1
ATOM 1299 N N . ASP A 1 104 ? 13.414 -22.539 -31.857 1.00 9.18 126 ASP A N 1
ATOM 1300 C CA . ASP A 1 104 ? 12.036 -22.957 -31.651 1.00 8.67 126 ASP A CA 1
ATOM 1301 C C . ASP A 1 104 ? 11.275 -22.055 -30.672 1.00 7.68 126 ASP A C 1
ATOM 1302 O O . ASP A 1 104 ? 10.187 -22.425 -30.222 1.00 8.42 126 ASP A O 1
ATOM 1311 N N . MET A 1 105 ? 11.796 -20.871 -30.356 1.00 7.71 127 MET A N 1
ATOM 1312 C CA A MET A 1 105 ? 11.076 -19.946 -29.491 0.49 7.67 127 MET A CA 1
ATOM 1313 C CA B MET A 1 105 ? 11.053 -19.987 -29.475 0.51 7.36 127 MET A CA 1
ATOM 1314 C C . MET A 1 105 ? 9.749 -19.557 -30.138 1.00 7.14 127 MET A C 1
ATOM 1315 O O . MET A 1 105 ? 9.600 -19.574 -31.365 1.00 8.69 127 MET A O 1
ATOM 1342 N N . VAL A 1 106 ? 8.795 -19.163 -29.305 1.00 6.96 128 VAL A N 1
ATOM 1343 C CA . VAL A 1 106 ? 7.444 -18.876 -29.751 1.00 6.70 128 VAL A CA 1
ATOM 1344 C C . VAL A 1 106 ? 7.118 -17.410 -29.533 1.00 6.83 128 VAL A C 1
ATOM 1345 O O . VAL A 1 106 ? 7.302 -16.887 -28.430 1.00 8.00 128 VAL A O 1
ATOM 1358 N N . THR A 1 107 ? 6.582 -16.772 -30.560 1.00 7.75 129 THR A N 1
ATOM 1359 C CA . THR A 1 107 ? 6.077 -15.416 -30.432 1.00 9.46 129 THR A CA 1
ATOM 1360 C C . THR A 1 107 ? 4.624 -15.436 -29.964 1.00 10.85 129 THR A C 1
ATOM 1361 O O . THR A 1 107 ? 3.787 -16.186 -30.472 1.00 12.96 129 THR A O 1
ATOM 1372 N N . ILE A 1 108 ? 4.350 -14.629 -28.949 1.00 10.03 130 ILE A N 1
ATOM 1373 C CA . ILE A 1 108 ? 3.014 -14.408 -28.397 1.00 9.42 130 ILE A CA 1
ATOM 1374 C C . ILE A 1 108 ? 2.940 -12.922 -28.109 1.00 8.19 130 ILE A C 1
ATOM 1375 O O . ILE A 1 108 ? 3.941 -12.334 -27.710 1.00 12.18 130 ILE A O 1
ATOM 1391 N N . SER A 1 109 ? 1.750 -12.337 -28.153 1.00 8.19 131 SER A N 1
ATOM 1392 C CA . SER A 1 109 ? 1.607 -10.942 -27.747 1.00 7.59 131 SER A CA 1
ATOM 1393 C C . SER A 1 109 ? 0.152 -10.685 -27.409 1.00 7.06 131 SER A C 1
ATOM 13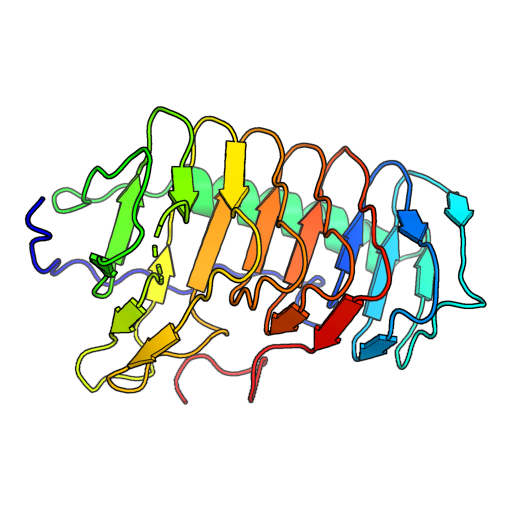94 O O . SER A 1 109 ? -0.731 -11.493 -27.692 1.00 8.40 131 SER A O 1
ATOM 1402 N N . GLY A 1 110 ? -0.089 -9.529 -26.808 1.00 6.74 132 GLY A N 1
ATOM 1403 C CA . GLY A 1 110 ? -1.447 -9.150 -26.530 1.00 7.15 132 GLY A CA 1
ATOM 1404 C C . GLY A 1 110 ? -2.079 -10.009 -25.447 1.00 6.56 132 GLY A C 1
ATOM 1405 O O . GLY A 1 110 ? -1.423 -10.490 -24.527 1.00 6.43 132 GLY A O 1
ATOM 1409 N N . ASN A 1 111 ? -3.388 -10.170 -25.541 1.00 7.48 133 ASN A N 1
ATOM 1410 C CA . ASN A 1 111 ? -4.111 -10.948 -24.546 1.00 7.95 133 ASN A CA 1
ATOM 1411 C C . ASN A 1 111 ? -3.760 -12.425 -24.677 1.00 7.98 133 ASN A C 1
ATOM 1412 O O . ASN A 1 111 ? -3.965 -13.027 -25.735 1.00 10.99 133 ASN A O 1
ATOM 1423 N N . ILE A 1 112 ? -3.274 -13.013 -23.579 1.00 7.65 134 ILE A N 1
ATOM 1424 C CA . ILE A 1 112 ? -2.996 -14.438 -23.492 1.00 8.01 134 ILE A CA 1
ATOM 1425 C C . ILE A 1 112 ? -3.937 -15.148 -22.530 1.00 8.05 134 ILE A C 1
ATOM 1426 O O . ILE A 1 112 ? -3.725 -16.325 -22.219 1.00 8.71 134 ILE A O 1
ATOM 1442 N N . GLY A 1 113 ? -4.989 -14.476 -22.072 1.00 9.54 135 GLY A N 1
ATOM 1443 C CA . GLY A 1 113 ? -5.998 -15.170 -21.300 1.00 10.04 135 GLY A CA 1
ATOM 1444 C C . GLY A 1 113 ? -6.591 -16.321 -22.092 1.00 7.93 135 GLY A C 1
ATOM 1445 O O . GLY A 1 113 ? -6.803 -16.226 -23.299 1.00 9.43 135 GLY A O 1
ATOM 1449 N N . GLY A 1 114 ? -6.844 -17.429 -21.399 1.00 8.12 136 GLY A N 1
ATOM 1450 C CA . GLY A 1 114 ? -7.333 -18.650 -22.000 1.00 10.34 136 GLY A CA 1
ATOM 1451 C C . GLY A 1 114 ? -6.261 -19.559 -22.553 1.00 9.65 136 GLY A C 1
ATOM 1452 O O . GLY A 1 114 ? -6.572 -20.684 -22.950 1.00 14.35 136 GLY A O 1
ATOM 1456 N N . LEU A 1 115 ? -5.012 -19.121 -22.594 1.00 8.76 137 LEU A N 1
ATOM 1457 C CA . LEU A 1 115 ? -3.968 -19.920 -23.207 1.00 9.02 137 LEU A CA 1
ATOM 1458 C C . LEU A 1 115 ? -3.238 -20.762 -22.173 1.00 8.29 137 LEU A C 1
ATOM 1459 O O . LEU A 1 115 ? -3.090 -20.384 -21.018 1.00 10.99 137 LEU A O 1
ATOM 1475 N N . THR A 1 116 ? -2.764 -21.905 -22.635 1.00 7.88 138 THR A N 1
ATOM 1476 C CA . THR A 1 116 ? -1.796 -22.723 -21.937 1.00 8.04 138 THR A CA 1
ATOM 1477 C C . THR A 1 116 ? -0.434 -22.547 -22.583 1.00 9.44 138 THR A C 1
ATOM 1478 O O . THR A 1 116 ? -0.278 -22.673 -23.794 1.00 14.85 138 THR A O 1
ATOM 1489 N N . LEU A 1 117 ? 0.539 -22.243 -21.766 1.00 6.62 139 LEU A N 1
ATOM 1490 C CA . LEU A 1 117 ? 1.930 -22.123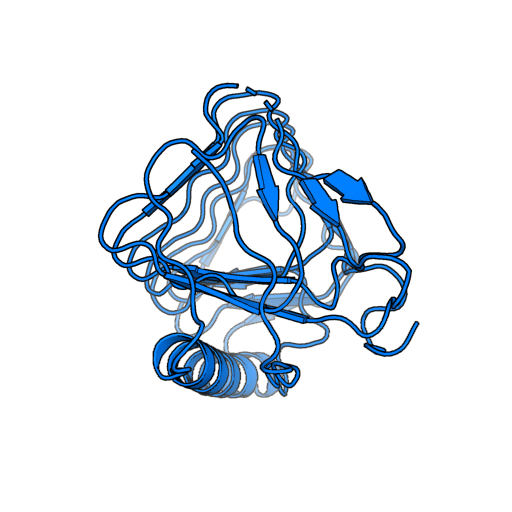 -22.178 1.00 5.70 139 LEU A CA 1
ATOM 1491 C C . LEU A 1 117 ? 2.696 -23.317 -21.628 1.00 5.36 139 LEU A C 1
ATOM 1492 O O . LEU A 1 117 ? 2.746 -23.532 -20.414 1.00 5.93 139 LEU A O 1
ATOM 1508 N N . THR A 1 118 ? 3.298 -24.080 -22.527 1.00 5.34 140 THR A N 1
ATOM 1509 C CA . THR A 1 118 ? 4.177 -25.184 -22.195 1.00 5.30 140 THR A CA 1
ATOM 1510 C C . THR A 1 118 ? 5.616 -24.672 -22.071 1.00 5.05 140 THR A C 1
ATOM 1511 O O . THR A 1 118 ? 5.907 -23.500 -22.332 1.00 5.38 140 THR A O 1
ATOM 1522 N N . PRO A 1 119 ? 6.550 -25.512 -21.599 1.00 5.30 141 PRO A N 1
ATOM 1523 C CA . PRO A 1 119 ? 7.878 -24.990 -21.239 1.00 5.53 141 PRO A CA 1
ATOM 1524 C C . PRO A 1 119 ? 8.623 -24.410 -22.427 1.00 5.35 141 PRO A C 1
ATOM 1525 O O . PRO A 1 119 ? 8.500 -24.878 -23.562 1.00 6.14 141 PRO A O 1
ATOM 1536 N N . GLY A 1 120 ? 9.449 -23.410 -22.143 1.00 5.29 142 GLY A N 1
ATOM 1537 C CA . GLY A 1 120 ? 10.333 -22.848 -23.150 1.00 5.70 142 GLY A CA 1
ATOM 1538 C C . GLY A 1 120 ? 10.399 -21.342 -23.079 1.00 5.39 142 GLY A C 1
ATOM 1539 O O . GLY A 1 120 ? 10.264 -20.748 -21.997 1.00 6.20 142 GLY A O 1
ATOM 1543 N N . LEU A 1 121 ? 10.659 -20.742 -24.239 1.00 5.28 143 LEU A N 1
ATOM 1544 C CA . LEU A 1 121 ? 10.978 -19.332 -24.399 1.00 5.47 143 LEU A CA 1
ATOM 1545 C C . LEU A 1 121 ? 9.910 -18.688 -25.273 1.00 5.76 143 LEU A C 1
ATOM 1546 O O . LEU A 1 121 ? 9.598 -19.198 -26.366 1.00 6.03 143 LEU A O 1
ATOM 1562 N N . TYR A 1 122 ? 9.387 -17.559 -24.802 1.00 5.83 144 TYR A N 1
ATOM 1563 C CA . TYR A 1 122 ? 8.335 -16.811 -25.469 1.00 6.07 144 TYR A CA 1
ATOM 1564 C C . TYR A 1 122 ? 8.777 -15.369 -25.616 1.00 5.91 144 TYR A C 1
ATOM 1565 O O . TYR A 1 122 ? 9.401 -14.815 -24.700 1.00 6.90 144 TYR A O 1
ATOM 1583 N N . LYS A 1 123 ? 8.410 -14.754 -26.739 1.00 5.96 145 LYS A N 1
ATOM 1584 C CA . LYS A 1 123 ? 8.754 -13.363 -26.995 1.00 6.42 145 LYS A CA 1
ATOM 1585 C C . LYS A 1 123 ? 7.537 -12.592 -27.487 1.00 6.34 145 LYS A C 1
ATOM 1586 O O . LYS A 1 123 ? 6.912 -12.962 -28.490 1.00 7.30 145 LYS A O 1
ATOM 1605 N N . SER A 1 124 ? 7.245 -11.500 -26.792 1.00 6.06 146 SER A N 1
ATOM 1606 C CA . SER A 1 124 ? 6.228 -10.535 -27.189 1.00 6.63 146 SER A CA 1
ATOM 1607 C C . SER A 1 124 ? 6.909 -9.258 -27.647 1.00 6.74 146 SER A C 1
ATOM 1608 O O . SER A 1 124 ? 7.671 -8.645 -26.896 1.00 7.61 146 SER A O 1
ATOM 1616 N N . THR A 1 125 ? 6.624 -8.841 -28.877 1.00 7.30 147 THR A N 1
ATOM 1617 C CA . THR A 1 125 ? 7.184 -7.612 -29.419 1.00 8.50 147 THR A CA 1
ATOM 1618 C C . THR A 1 125 ? 6.318 -6.397 -29.110 1.00 7.63 147 THR A C 1
ATOM 1619 O O . THR A 1 125 ? 6.656 -5.292 -29.539 1.00 10.28 147 THR A O 1
ATOM 1630 N N . SER A 1 126 ? 5.204 -6.588 -28.415 1.00 6.71 148 SER A N 1
ATOM 1631 C CA . SER A 1 126 ? 4.331 -5.496 -27.994 1.00 7.05 148 SER A CA 1
ATOM 1632 C C . SER A 1 126 ? 3.872 -5.798 -26.561 1.00 6.80 148 SER A C 1
ATOM 1633 O O . SER A 1 126 ? 4.454 -6.637 -25.861 1.00 8.14 148 SER A O 1
ATOM 1641 N N . SER A 1 127 ? 2.815 -5.137 -26.113 1.00 6.75 149 SER A N 1
ATOM 1642 C CA A SER A 1 127 ? 2.321 -5.352 -24.760 0.48 6.35 149 SER A CA 1
ATOM 1643 C CA B SER A 1 127 ? 2.360 -5.367 -24.753 0.52 6.16 149 SER A CA 1
ATOM 1644 C C . SER A 1 127 ? 1.738 -6.756 -24.626 1.00 5.84 149 SER A C 1
ATOM 1645 O O . SER A 1 127 ? 1.104 -7.276 -25.553 1.00 6.68 149 SER A O 1
ATOM 1660 N N . LEU A 1 128 ? 1.937 -7.360 -23.446 1.00 5.80 150 LEU A N 1
ATOM 1661 C CA . LEU A 1 128 ? 1.391 -8.666 -23.118 1.00 5.41 150 LEU A CA 1
ATOM 1662 C C . LEU A 1 128 ? 0.404 -8.471 -21.973 1.00 5.46 150 LEU A C 1
ATOM 1663 O O . LEU A 1 128 ? 0.677 -7.706 -21.041 1.00 6.46 150 LEU A O 1
ATOM 1679 N N . ALA A 1 129 ? -0.743 -9.143 -22.047 1.00 5.48 151 ALA A N 1
ATOM 1680 C CA . ALA A 1 129 ? -1.799 -8.904 -21.074 1.00 6.15 151 ALA A CA 1
ATOM 1681 C C . ALA A 1 129 ? -2.534 -10.191 -20.766 1.00 5.94 151 ALA A C 1
ATOM 1682 O O . ALA A 1 129 ? -2.609 -11.085 -21.593 1.00 7.33 151 ALA A O 1
ATOM 1689 N N . VAL A 1 130 ? -3.077 -10.271 -19.567 1.00 8.45 152 VAL A N 1
ATOM 1690 C CA . VAL A 1 130 ? -4.121 -11.234 -19.267 1.00 12.93 152 VAL A CA 1
ATOM 1691 C C . VAL A 1 130 ? -5.380 -10.397 -19.075 1.00 13.91 152 VAL A C 1
ATOM 1692 O O . VAL A 1 130 ? -5.568 -9.774 -18.027 1.00 14.88 152 VAL A O 1
ATOM 1705 N N . SER A 1 131 ? -6.234 -10.339 -20.107 1.00 17.11 153 SER A N 1
ATOM 1706 C CA . SER A 1 131 ? -7.387 -9.440 -20.074 1.00 19.81 153 SER A CA 1
ATOM 1707 C C . SER A 1 131 ? -8.701 -10.161 -19.925 1.00 17.18 153 SER A C 1
ATOM 1708 O O . SER A 1 131 ? -9.612 -9.636 -19.290 1.00 22.53 153 SER A O 1
ATOM 1716 N N . SER A 1 132 ? -8.807 -11.355 -20.460 1.00 14.14 154 SER A N 1
ATOM 1717 C CA . SER A 1 132 ? -10.003 -12.152 -20.286 1.00 18.66 154 SER A CA 1
ATOM 1718 C C . SER A 1 132 ? -9.473 -13.527 -19.986 1.00 18.31 154 SER A C 1
ATOM 1719 O O . SER A 1 132 ? -8.498 -13.959 -20.594 1.00 24.36 154 SER A O 1
ATOM 1727 N N B GLY A 1 133 ? -10.117 -14.230 -19.070 0.40 17.46 155 GLY A N 1
ATOM 1728 N N C GLY A 1 133 ? -10.066 -14.183 -19.025 0.60 18.45 155 GLY A N 1
ATOM 1729 C CA B GLY A 1 133 ? -9.664 -15.566 -18.730 0.40 12.77 155 GLY A CA 1
ATOM 1730 C CA C GLY A 1 133 ? -9.524 -15.462 -18.675 0.60 13.66 155 GLY A CA 1
ATOM 1731 C C B GLY A 1 133 ? -8.454 -15.571 -17.804 0.40 8.93 155 GLY A C 1
ATOM 1732 C C 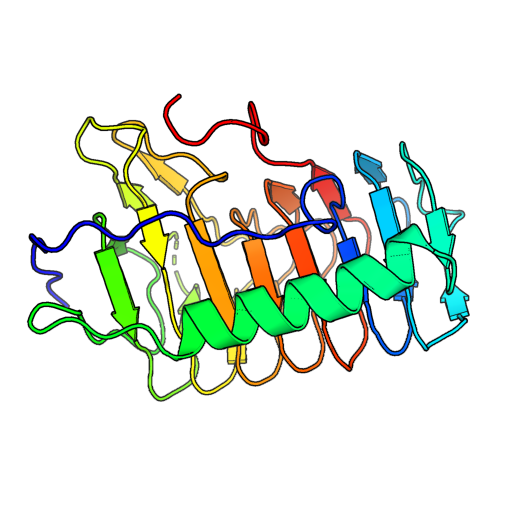C GLY A 1 133 ? -8.107 -15.490 -18.125 0.60 9.83 155 GLY A C 1
ATOM 1733 O O B GLY A 1 133 ? -8.153 -14.597 -17.120 0.40 8.25 155 GLY A O 1
ATOM 1734 O O C GLY A 1 133 ? -7.364 -14.502 -17.984 0.60 10.94 155 GLY A O 1
ATOM 1741 N N . ASP A 1 134 ? -7.753 -16.713 -17.801 1.00 7.70 156 ASP A N 1
ATOM 1742 C CA . ASP A 1 134 ? -6.559 -16.982 -17.016 1.00 6.52 156 ASP A CA 1
ATOM 1743 C C . ASP A 1 134 ? -5.487 -17.558 -17.929 1.00 6.26 156 ASP A C 1
ATOM 1744 O O . ASP A 1 134 ? -5.794 -18.139 -18.961 1.00 7.77 156 ASP A O 1
ATOM 1754 N N . VAL A 1 135 ? -4.221 -17.412 -17.557 1.00 5.97 157 VAL A N 1
ATOM 1755 C CA A VAL A 1 135 ? -3.138 -18.047 -18.294 0.55 5.61 157 VAL A CA 1
ATOM 1756 C CA B VAL A 1 135 ? -3.096 -18.023 -18.274 0.45 6.74 157 VAL A CA 1
ATOM 1757 C C . VAL A 1 135 ? -2.622 -19.213 -17.463 1.00 5.54 157 VAL A C 1
ATOM 1758 O O . VAL A 1 135 ? -2.425 -19.083 -16.253 1.00 6.57 157 VAL A O 1
ATOM 1783 N N . THR A 1 136 ? -2.419 -20.355 -18.117 1.00 5.36 158 THR A N 1
ATOM 1784 C CA . THR A 1 136 ? -1.958 -21.562 -17.444 1.00 5.27 158 THR A CA 1
ATOM 1785 C C . THR A 1 136 ? -0.569 -21.925 -17.939 1.00 5.41 158 THR A C 1
ATOM 1786 O O . THR A 1 136 ? -0.341 -22.000 -19.147 1.00 7.03 158 THR A O 1
ATOM 1797 N N . PHE A 1 137 ? 0.345 -22.146 -17.003 1.00 4.82 159 PHE A N 1
ATOM 1798 C CA . PHE A 1 137 ? 1.656 -22.708 -17.303 1.00 5.03 159 PHE A CA 1
ATOM 1799 C C . PHE A 1 137 ? 1.585 -24.196 -17.001 1.00 4.69 159 PHE A C 1
ATOM 1800 O O . PHE A 1 137 ? 1.249 -24.579 -15.880 1.00 5.55 159 PHE A O 1
ATOM 1817 N N . ASP A 1 138 ? 1.866 -25.020 -18.010 1.00 5.15 160 ASP A N 1
ATOM 1818 C CA . ASP A 1 138 ? 1.694 -26.464 -17.908 1.00 4.96 160 ASP A CA 1
ATOM 1819 C C . ASP A 1 138 ? 3.041 -27.116 -18.197 1.00 5.16 160 ASP A C 1
ATOM 1820 O O . ASP A 1 138 ? 3.578 -26.992 -19.299 1.00 5.71 160 ASP A O 1
ATOM 1829 N N . ALA A 1 139 ? 3.611 -27.754 -17.166 1.00 5.07 161 ALA A N 1
ATOM 1830 C CA . ALA A 1 139 ? 4.932 -28.366 -17.258 1.00 5.64 161 ALA A CA 1
ATOM 1831 C C . ALA A 1 139 ? 4.897 -29.794 -17.793 1.00 5.65 161 ALA A C 1
ATOM 1832 O O . ALA A 1 139 ? 5.948 -30.434 -17.885 1.00 6.09 161 ALA A O 1
ATOM 1839 N N . LEU A 1 140 ? 3.720 -30.312 -18.135 1.00 5.52 162 LEU A N 1
ATOM 1840 C CA . LEU A 1 140 ? 3.609 -31.610 -18.807 1.00 5.90 162 LEU A CA 1
ATOM 1841 C C . LEU A 1 140 ? 4.211 -32.744 -17.981 1.00 6.46 162 LEU A C 1
ATOM 1842 O O . LEU A 1 140 ? 4.618 -33.774 -18.537 1.00 7.78 162 LEU A O 1
ATOM 1858 N N . GLY A 1 141 ? 4.208 -32.603 -16.659 1.00 6.21 163 GLY A N 1
ATOM 1859 C CA . GLY A 1 141 ? 4.664 -33.642 -15.762 1.00 7.26 163 GLY A CA 1
ATOM 1860 C C . GLY A 1 141 ? 6.115 -33.547 -15.358 1.00 7.79 163 GLY A C 1
ATOM 1861 O O . GLY A 1 141 ? 6.608 -34.458 -14.679 1.00 10.23 163 GLY A O 1
ATOM 1865 N N . ASP A 1 142 ? 6.813 -32.477 -15.732 1.00 7.02 164 ASP A N 1
ATOM 1866 C CA . ASP A 1 142 ? 8.220 -32.277 -15.381 1.00 7.67 164 ASP A CA 1
ATOM 1867 C C . ASP A 1 142 ? 8.335 -30.995 -14.559 1.00 6.87 164 ASP A C 1
ATOM 1868 O O . ASP A 1 142 ? 8.447 -29.899 -15.126 1.00 6.78 164 ASP A O 1
ATOM 1877 N N . PRO A 1 143 ? 8.323 -31.088 -13.230 1.00 7.16 165 PRO A N 1
ATOM 1878 C CA . PRO A 1 143 ? 8.398 -29.872 -12.415 1.00 7.12 165 PRO A CA 1
ATOM 1879 C C . PRO A 1 143 ? 9.626 -29.026 -12.677 1.00 6.69 165 PRO A C 1
ATOM 1880 O O . PRO A 1 143 ? 9.592 -27.821 -12.406 1.00 6.89 165 PRO A O 1
ATOM 1891 N N . SER A 1 144 ? 10.718 -29.617 -13.175 1.00 7.23 166 SER A N 1
ATOM 1892 C CA A SER A 1 144 ? 11.927 -28.840 -13.440 0.53 6.33 166 SER A CA 1
ATOM 1893 C CA B SER A 1 144 ? 11.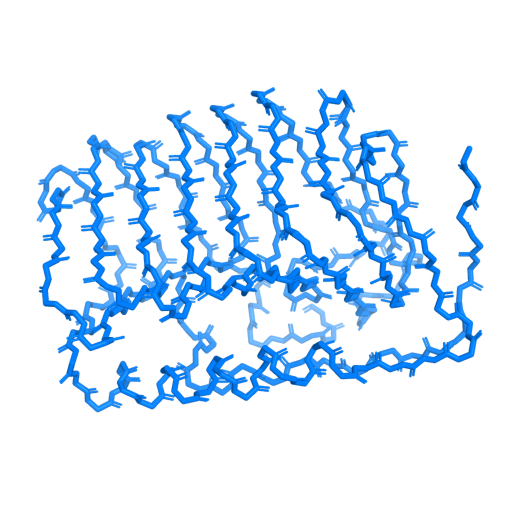934 -28.854 -13.453 0.47 7.88 166 SER A CA 1
ATOM 1894 C C . SER A 1 144 ? 11.785 -27.901 -14.632 1.00 6.34 166 SER A C 1
ATOM 1895 O O . SER A 1 144 ? 12.688 -27.105 -14.883 1.00 7.32 166 SER A O 1
ATOM 1910 N N . ALA A 1 145 ? 10.682 -27.971 -15.356 1.00 6.36 167 ALA A N 1
ATOM 1911 C CA . ALA A 1 145 ? 10.487 -27.146 -16.541 1.00 6.33 167 ALA A CA 1
ATOM 1912 C C . ALA A 1 145 ? 10.609 -25.658 -16.233 1.00 5.64 167 ALA A C 1
ATOM 1913 O O . ALA A 1 145 ? 10.074 -25.165 -15.240 1.00 6.01 167 ALA A O 1
ATOM 1920 N N . ILE A 1 146 ? 11.237 -24.938 -17.158 1.00 5.70 168 ILE A N 1
ATOM 1921 C CA . ILE A 1 146 ? 11.434 -23.498 -17.073 1.00 5.27 168 ILE A CA 1
ATOM 1922 C C . ILE A 1 146 ? 10.634 -22.799 -18.174 1.00 5.13 168 ILE A C 1
ATOM 1923 O O . ILE A 1 146 ? 10.558 -23.278 -19.316 1.00 5.68 168 ILE A O 1
ATOM 1939 N N . PHE A 1 147 ? 10.047 -21.653 -17.812 1.00 4.90 169 PHE A N 1
ATOM 1940 C CA . PHE A 1 147 ? 9.261 -20.820 -18.709 1.00 4.98 169 PHE A CA 1
ATOM 1941 C C . PHE A 1 147 ? 9.815 -19.404 -18.636 1.00 4.94 169 PHE A C 1
ATOM 1942 O O . PHE A 1 147 ? 9.839 -18.816 -17.552 1.00 5.50 169 PHE A O 1
ATOM 1959 N N . VAL A 1 148 ? 10.245 -18.861 -19.783 1.00 5.03 170 VAL A N 1
ATOM 1960 C CA . VAL A 1 148 ? 10.804 -17.511 -19.849 1.00 5.25 170 VAL A CA 1
ATOM 1961 C C . VAL A 1 148 ? 9.988 -16.712 -20.855 1.00 5.27 170 VAL A C 1
ATOM 1962 O O . VAL A 1 148 ? 9.839 -17.142 -22.007 1.00 5.74 170 VAL A O 1
ATOM 1975 N N . ILE A 1 149 ? 9.488 -15.546 -20.430 1.00 5.34 171 ILE A N 1
ATOM 1976 C CA A ILE A 1 149 ? 8.647 -14.686 -21.258 0.47 5.71 171 ILE A CA 1
ATOM 1977 C CA B ILE A 1 149 ? 8.690 -14.689 -21.300 0.53 5.51 171 ILE A CA 1
ATOM 1978 C C . ILE A 1 149 ? 9.353 -13.327 -21.394 1.00 5.35 171 ILE A C 1
ATOM 1979 O O . ILE A 1 149 ? 9.557 -12.646 -20.383 1.00 6.46 171 ILE A O 1
ATOM 2010 N N . GLN A 1 150 ? 9.703 -12.944 -22.624 1.00 5.58 172 GLN A N 1
ATOM 2011 C CA . GLN A 1 150 ? 10.353 -11.675 -22.938 1.00 5.74 172 GLN A CA 1
ATOM 2012 C C . GLN A 1 150 ? 9.290 -10.717 -23.463 1.00 5.68 172 GLN A C 1
ATOM 2013 O O . GLN A 1 150 ? 8.545 -11.073 -24.382 1.00 7.27 172 GLN A O 1
ATOM 2027 N N . ILE A 1 151 ? 9.209 -9.515 -22.898 1.00 5.68 173 ILE A N 1
ATOM 2028 C CA . ILE A 1 151 ? 8.133 -8.585 -23.223 1.00 5.63 173 ILE A CA 1
ATOM 2029 C C . ILE A 1 151 ? 8.735 -7.230 -23.586 1.00 5.90 173 ILE A C 1
ATOM 2030 O O . ILE A 1 151 ? 9.347 -6.571 -22.744 1.00 6.62 173 ILE A O 1
ATOM 2046 N N . ALA A 1 152 ? 8.521 -6.801 -24.835 1.00 7.17 174 ALA A N 1
ATOM 2047 C CA . ALA A 1 152 ? 9.136 -5.572 -25.349 1.00 7.66 174 ALA A CA 1
ATOM 2048 C C . ALA A 1 152 ? 8.511 -4.300 -24.802 1.00 6.40 174 ALA A C 1
ATOM 2049 O O . ALA A 1 152 ? 9.141 -3.242 -24.869 1.00 7.78 174 ALA A O 1
ATOM 2056 N N A SER A 1 153 ? 7.290 -4.355 -24.274 0.46 6.36 175 SER A N 1
ATOM 2057 N N B SER A 1 153 ? 7.352 -4.409 -24.170 0.54 7.08 175 SER A N 1
ATOM 2058 C CA A SER A 1 153 ? 6.695 -3.205 -23.608 0.46 6.42 175 SER A CA 1
ATOM 2059 C CA B SER A 1 153 ? 6.590 -3.266 -23.718 0.54 6.27 175 SER A CA 1
ATOM 2060 C C A SER A 1 153 ? 6.090 -3.674 -22.284 0.46 5.50 175 SER A C 1
ATOM 2061 C C B SER A 1 153 ? 6.117 -3.528 -22.284 0.54 5.94 175 SER A C 1
ATOM 2062 O O A SER A 1 153 ? 6.777 -4.326 -21.492 0.46 5.98 175 SER A O 1
ATOM 2063 O O B SER A 1 153 ? 6.925 -3.860 -21.406 0.54 6.07 175 SER A O 1
ATOM 2078 N N . THR A 1 154 ? 4.827 -3.358 -22.041 1.00 5.48 176 THR A N 1
ATOM 2079 C CA . THR A 1 154 ? 4.229 -3.540 -20.728 1.00 5.31 176 THR A CA 1
ATOM 2080 C C . THR A 1 154 ? 3.622 -4.925 -20.556 1.00 5.01 176 THR A C 1
ATOM 2081 O O . THR A 1 154 ? 3.305 -5.626 -21.517 1.00 5.53 176 THR A O 1
ATOM 2093 N N . LEU A 1 155 ? 3.443 -5.274 -19.282 1.00 5.10 177 LEU A N 1
ATOM 2094 C CA . LEU A 1 155 ? 2.746 -6.481 -18.846 1.00 4.94 177 LEU A CA 1
ATOM 2095 C C . LEU A 1 155 ? 1.601 -6.044 -17.939 1.00 5.06 177 LEU A C 1
ATOM 2096 O O . LEU A 1 155 ? 1.856 -5.384 -16.929 1.00 5.86 177 LEU A O 1
ATOM 2112 N N . THR A 1 156 ? 0.363 -6.417 -18.265 1.00 5.24 178 THR A N 1
ATOM 2113 C CA . THR A 1 156 ? -0.773 -5.969 -17.474 1.00 5.98 178 THR A CA 1
ATOM 2114 C C . THR A 1 156 ? -1.800 -7.079 -17.328 1.00 7.25 178 THR A C 1
ATOM 2115 O O . THR A 1 156 ? -1.866 -8.028 -18.110 1.00 9.64 178 THR A O 1
ATOM 2126 N N . THR A 1 157 ? -2.629 -6.919 -16.291 1.00 6.50 179 THR A N 1
ATOM 2127 C CA . THR A 1 157 ? -3.800 -7.759 -16.108 1.00 6.44 179 THR A CA 1
ATOM 2128 C C . THR A 1 157 ? -4.998 -6.883 -15.750 1.00 6.65 179 THR A C 1
ATOM 2129 O O . THR A 1 157 ? -4.876 -5.872 -15.061 1.00 6.63 179 THR A O 1
ATOM 2140 N N . THR A 1 158 ? -6.178 -7.317 -16.176 1.00 7.74 180 THR A N 1
ATOM 2141 C CA . THR A 1 158 ? -7.419 -6.734 -15.676 1.00 7.51 180 THR A CA 1
ATOM 2142 C C . THR A 1 158 ? -7.748 -7.354 -14.319 1.00 7.60 180 THR A C 1
ATOM 2143 O O . THR A 1 158 ? -7.122 -8.316 -13.866 1.00 9.10 180 THR A O 1
ATOM 2154 N N . PRO A 1 159 ? -8.764 -6.831 -13.650 1.00 7.05 181 PRO A N 1
ATOM 2155 C CA . PRO A 1 159 ? -9.125 -7.374 -12.335 1.00 6.54 181 PRO A CA 1
ATOM 2156 C C . PRO A 1 159 ? -9.431 -8.864 -12.358 1.00 6.33 181 PRO A C 1
ATOM 2157 O O . PRO A 1 159 ? -10.098 -9.383 -13.263 1.00 7.47 181 PRO A O 1
ATOM 2168 N N . GLY A 1 160 ? -8.971 -9.550 -11.315 1.00 5.78 182 GLY A N 1
ATOM 2169 C CA . GLY A 1 160 ? -9.377 -10.915 -11.063 1.00 6.34 182 GLY A CA 1
ATOM 2170 C C . GLY A 1 160 ? -8.743 -11.975 -11.929 1.00 6.14 182 GLY A C 1
ATOM 2171 O O . GLY A 1 160 ? -9.121 -13.138 -11.809 1.00 8.19 182 GLY A O 1
ATOM 2175 N N A ARG A 1 161 ? -7.781 -11.604 -12.782 0.50 5.52 183 ARG A N 1
ATOM 2176 N N B ARG A 1 161 ? -7.793 -11.641 -12.771 0.50 5.61 183 ARG A N 1
ATOM 2177 C CA A ARG A 1 161 ? -7.099 -12.564 -13.645 0.50 5.04 183 ARG A CA 1
ATOM 2178 C CA B ARG A 1 161 ? -7.255 -12.690 -13.619 0.50 6.16 183 ARG A CA 1
ATOM 2179 C C A ARG A 1 161 ? -6.174 -13.449 -12.816 0.50 4.67 183 ARG A C 1
ATOM 2180 C C B ARG A 1 161 ? -6.131 -13.419 -12.900 0.50 5.23 183 ARG A C 1
ATOM 2181 O O A ARG A 1 161 ? -5.693 -13.054 -11.747 0.50 5.54 183 ARG A O 1
ATOM 2182 O O B ARG A 1 161 ? -5.527 -12.907 -11.955 0.50 5.36 183 ARG A O 1
ATOM 2223 N N . LYS A 1 162 ? -5.873 -14.642 -13.350 1.00 5.33 184 LYS A N 1
ATOM 2224 C CA . LYS A 1 162 ? -5.025 -15.576 -12.629 1.00 5.32 184 LYS A CA 1
ATOM 2225 C C . LYS A 1 162 ? -3.946 -16.142 -13.535 1.00 5.12 184 LYS A C 1
ATOM 2226 O O . LYS A 1 162 ? -4.169 -16.407 -14.720 1.00 5.91 184 LYS A O 1
ATOM 2246 N N . VAL A 1 163 ? -2.778 -16.382 -12.926 1.00 5.04 185 VAL A N 1
ATOM 2247 C CA . VAL A 1 163 ? -1.752 -17.276 -13.447 1.00 4.90 185 VAL A CA 1
ATOM 2248 C C . VAL A 1 163 ? -1.918 -18.605 -12.726 1.00 4.88 185 VAL A C 1
ATOM 2249 O O . VAL A 1 163 ? -1.805 -18.665 -11.495 1.00 5.24 185 VAL A O 1
ATOM 2262 N N . LEU A 1 164 ? -2.205 -19.646 -13.496 1.00 5.08 186 LEU A N 1
ATOM 2263 C CA . LEU A 1 164 ? -2.468 -20.975 -12.981 1.00 4.98 186 LEU A CA 1
ATOM 2264 C C . LEU A 1 164 ? -1.319 -21.913 -13.347 1.00 5.08 186 LEU A C 1
ATOM 2265 O O . LEU A 1 164 ? -0.637 -21.718 -14.355 1.00 5.85 186 LEU A O 1
ATOM 2281 N N . LEU A 1 165 ? -1.152 -22.946 -12.524 1.00 5.74 187 LEU A N 1
ATOM 2282 C CA . LEU A 1 165 ? -0.135 -23.966 -12.711 1.00 5.44 187 LEU A CA 1
ATOM 2283 C C . LEU A 1 165 ? -0.803 -25.309 -12.950 1.00 5.40 187 LEU A C 1
ATOM 2284 O O . LEU A 1 165 ? -1.714 -25.691 -12.210 1.00 6.96 187 LEU A O 1
ATOM 2300 N N . SER A 1 166 ? -0.308 -26.033 -13.949 1.00 5.58 188 SER A N 1
ATOM 2301 C CA . SER A 1 166 ? -0.760 -27.380 -14.239 1.00 5.74 188 SER A CA 1
ATOM 2302 C C . SER A 1 166 ? 0.439 -28.251 -14.578 1.00 5.45 188 SER A C 1
ATOM 2303 O O . SER A 1 166 ? 1.523 -27.762 -14.899 1.00 5.50 188 SER A O 1
ATOM 2311 N N . GLY A 1 167 ? 0.212 -29.560 -14.550 1.00 5.88 189 GLY A N 1
ATOM 2312 C CA . GLY A 1 167 ? 1.245 -30.482 -14.982 1.00 6.21 189 GLY A CA 1
ATOM 2313 C C . GLY A 1 167 ? 2.517 -30.395 -14.176 1.00 6.15 189 GLY A C 1
ATOM 2314 O O . GLY A 1 167 ? 3.595 -30.715 -14.682 1.00 6.93 189 GLY A O 1
ATOM 2318 N N . GLY A 1 168 ? 2.419 -29.963 -12.919 1.00 6.18 190 GLY A N 1
ATOM 2319 C CA . GL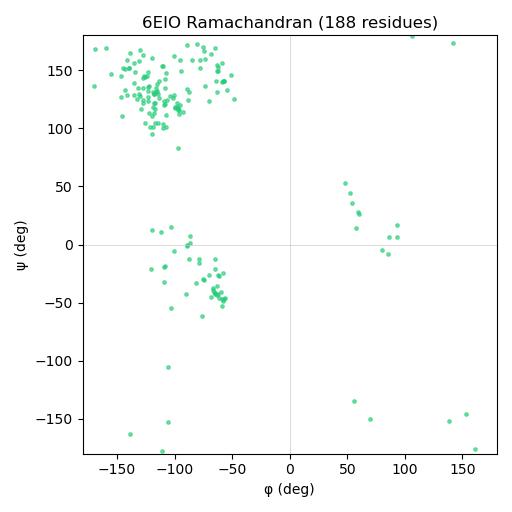Y A 1 168 ? 3.573 -29.864 -12.055 1.00 6.76 190 GLY A CA 1
ATOM 2320 C C . GLY A 1 168 ? 4.357 -28.571 -12.150 1.00 5.98 190 GLY A C 1
ATOM 2321 O O . GLY A 1 168 ? 5.411 -28.457 -11.506 1.00 6.84 190 GLY A O 1
ATOM 2325 N N . ALA A 1 169 ? 3.872 -27.583 -12.894 1.00 5.72 191 ALA A N 1
ATOM 2326 C CA . ALA A 1 169 ? 4.615 -26.341 -13.062 1.00 5.58 191 ALA A CA 1
ATOM 2327 C C . ALA A 1 169 ? 4.797 -25.625 -11.721 1.00 5.62 191 ALA A C 1
ATOM 2328 O O . ALA A 1 169 ? 3.932 -25.673 -10.837 1.00 6.06 191 ALA A O 1
ATOM 2335 N N . LEU A 1 170 ? 5.918 -24.908 -11.621 1.00 5.50 192 LEU A N 1
ATOM 2336 C CA . LEU A 1 170 ? 6.331 -24.249 -10.394 1.00 5.66 192 LEU A CA 1
ATOM 2337 C C . LEU A 1 170 ? 6.504 -22.745 -10.597 1.00 5.24 192 LEU A C 1
ATOM 2338 O O . LEU A 1 170 ? 7.144 -22.303 -11.556 1.00 5.37 192 LEU A O 1
ATOM 2354 N N . ALA A 1 171 ? 6.012 -21.953 -9.638 1.00 5.34 193 ALA A N 1
ATOM 2355 C CA . ALA A 1 171 ? 6.211 -20.507 -9.687 1.00 5.47 193 ALA A CA 1
ATOM 2356 C C . ALA A 1 171 ? 7.679 -20.102 -9.610 1.00 5.18 193 ALA A C 1
ATOM 2357 O O . ALA A 1 171 ? 8.040 -19.027 -10.105 1.00 6.22 193 ALA A O 1
ATOM 2364 N N . SER A 1 172 ? 8.519 -20.937 -9.005 1.00 5.17 194 SER A N 1
ATOM 2365 C CA . SER A 1 172 ? 9.958 -20.712 -8.963 1.00 5.58 194 SER A CA 1
ATOM 2366 C C . SER A 1 172 ? 10.614 -20.759 -10.337 1.00 5.53 194 SER A C 1
ATOM 2367 O O . SER A 1 172 ? 11.802 -20.426 -10.452 1.00 6.83 194 SER A O 1
ATOM 2375 N N . ASN A 1 173 ? 9.875 -21.235 -11.346 1.00 4.92 195 ASN A N 1
ATOM 2376 C CA . ASN A 1 173 ? 10.446 -21.588 -12.635 1.00 5.14 195 ASN A CA 1
ATOM 2377 C C . ASN A 1 173 ? 9.855 -20.772 -13.776 1.00 5.10 195 ASN A C 1
ATOM 2378 O O . ASN A 1 173 ? 10.084 -21.104 -14.948 1.00 5.64 195 ASN A O 1
ATOM 2389 N N . ILE A 1 174 ? 9.127 -19.701 -13.447 1.00 4.97 196 ILE A N 1
ATOM 2390 C CA . ILE A 1 174 ? 8.466 -18.831 -14.407 1.00 5.12 196 ILE A CA 1
ATOM 2391 C C . ILE A 1 174 ? 9.069 -17.433 -14.261 1.00 4.87 196 ILE A C 1
ATOM 2392 O O . ILE A 1 174 ? 9.129 -16.897 -13.148 1.00 5.09 196 ILE A O 1
ATOM 2408 N N . TYR A 1 175 ? 9.484 -16.847 -15.383 1.00 5.01 197 TYR A N 1
ATOM 2409 C CA . TYR A 1 175 ? 10.134 -15.546 -15.389 1.00 4.99 197 TYR A CA 1
ATOM 2410 C C . TYR A 1 175 ? 9.495 -14.663 -16.447 1.00 5.12 197 TYR A C 1
ATOM 2411 O O . TYR A 1 175 ? 9.319 -15.091 -17.599 1.00 6.90 197 TYR A O 1
ATOM 2429 N N . TRP A 1 176 ? 9.209 -13.422 -16.067 1.00 4.92 198 TRP A N 1
ATOM 2430 C CA . TRP A 1 176 ? 8.623 -12.411 -16.937 1.00 4.99 198 TRP A CA 1
ATOM 2431 C C . TRP A 1 176 ? 9.616 -11.252 -17.008 1.00 4.94 198 TRP A C 1
ATOM 2432 O O . TRP A 1 176 ? 9.811 -10.547 -16.012 1.00 6.23 198 TRP A O 1
ATOM 2453 N N . GLN A 1 177 ? 10.237 -11.052 -18.170 1.00 4.73 199 GLN A N 1
ATOM 2454 C CA . GLN A 1 177 ? 11.154 -9.945 -18.385 1.00 5.07 199 GLN A CA 1
ATOM 2455 C C . GLN A 1 177 ? 10.365 -8.832 -19.073 1.00 5.03 199 GLN A C 1
ATOM 2456 O O . GLN A 1 177 ? 9.849 -9.023 -20.179 1.00 6.04 199 GLN A O 1
ATOM 2470 N N . VAL A 1 178 ? 10.255 -7.688 -18.400 1.00 5.11 200 VAL A N 1
ATOM 2471 C CA . VAL A 1 178 ? 9.366 -6.614 -18.810 1.00 5.15 200 VAL A CA 1
ATOM 2472 C C . VAL A 1 178 ? 10.218 -5.391 -19.146 1.00 5.26 200 VAL A C 1
ATOM 2473 O O . VAL A 1 178 ? 10.889 -4.827 -18.272 1.00 5.26 200 VAL A O 1
ATOM 2486 N N . SER A 1 179 ? 10.181 -4.962 -20.417 1.00 5.68 201 SER A N 1
ATOM 2487 C CA . SER A 1 179 ? 11.082 -3.906 -20.855 1.00 6.11 201 SER A CA 1
ATOM 2488 C C . SER A 1 179 ? 10.629 -2.518 -20.433 1.00 5.96 201 SER A C 1
ATOM 2489 O O . SER A 1 179 ? 11.429 -1.579 -20.491 1.00 7.37 201 SER A O 1
ATOM 2497 N N . SER A 1 180 ? 9.373 -2.367 -20.020 1.00 6.19 202 SER A N 1
ATOM 2498 C CA A SER A 1 180 ? 8.936 -1.099 -19.443 0.51 6.27 202 SER A CA 1
ATOM 2499 C CA B SER A 1 180 ? 8.832 -1.129 -19.506 0.49 6.72 202 SER A CA 1
ATOM 2500 C C . SER A 1 180 ? 8.373 -1.376 -18.056 1.00 6.01 202 SER A C 1
ATOM 2501 O O . SER A 1 180 ? 9.160 -1.656 -17.146 1.00 6.89 202 SER A O 1
ATOM 2516 N N . SER A 1 181 ? 7.049 -1.308 -17.861 1.00 5.94 203 SER A N 1
ATOM 2517 C CA . SER A 1 181 ? 6.420 -1.451 -16.561 1.00 5.73 203 SER A CA 1
ATOM 2518 C C . SER A 1 181 ? 5.328 -2.515 -16.595 1.00 5.31 203 SER A C 1
ATOM 2519 O O . SER A 1 181 ? 4.842 -2.917 -17.657 1.00 5.69 203 SER A O 1
ATOM 2527 N N . ALA A 1 182 ? 4.946 -2.953 -15.396 1.00 5.61 204 ALA A N 1
ATOM 2528 C CA . ALA A 1 182 ? 3.869 -3.912 -15.220 1.00 5.66 204 ALA A CA 1
ATOM 2529 C C . ALA A 1 182 ? 2.805 -3.349 -14.285 1.00 5.55 204 ALA A C 1
ATOM 2530 O O . ALA A 1 182 ? 3.120 -2.644 -13.322 1.00 6.14 204 ALA A O 1
ATOM 2537 N N . SER A 1 183 ? 1.543 -3.689 -14.567 1.00 5.30 205 SER A N 1
ATOM 2538 C CA A SER A 1 183 ? 0.387 -3.232 -13.788 0.48 5.62 205 SER A CA 1
ATOM 2539 C CA B SER A 1 183 ? 0.436 -3.259 -13.719 0.52 5.82 205 SER A CA 1
ATOM 2540 C C . SER A 1 183 ? -0.583 -4.386 -13.604 1.00 5.34 205 SER A C 1
ATOM 2541 O O . SER A 1 183 ? -1.134 -4.870 -14.598 1.00 6.75 205 SER A O 1
ATOM 2556 N N . PHE A 1 184 ? -0.845 -4.777 -12.362 1.00 5.06 206 PHE A N 1
ATOM 2557 C CA . PHE A 1 184 ? -1.711 -5.899 -12.049 1.00 5.18 206 PHE A CA 1
ATOM 2558 C C . PHE A 1 184 ? -3.015 -5.399 -11.439 1.00 5.18 206 PHE A C 1
ATOM 2559 O O . PHE A 1 184 ? -3.023 -4.747 -10.391 1.00 6.32 206 PHE A O 1
ATOM 2576 N N . GLY A 1 185 ? -4.125 -5.715 -12.104 1.00 5.08 207 GLY A N 1
ATOM 2577 C CA . GLY A 1 185 ? -5.410 -5.222 -11.659 1.00 5.52 207 GLY A CA 1
ATOM 2578 C C . GLY A 1 185 ? -5.852 -5.832 -10.343 1.00 4.99 207 GLY A C 1
ATOM 2579 O O . GLY A 1 185 ? -5.336 -6.853 -9.890 1.00 5.59 207 GLY A O 1
ATOM 2583 N N . THR A 1 186 ? -6.841 -5.186 -9.730 1.00 5.32 208 THR A N 1
ATOM 2584 C CA A THR A 1 186 ? -7.355 -5.627 -8.436 0.60 5.12 208 THR A CA 1
ATOM 2585 C CA B THR A 1 186 ? -7.315 -5.623 -8.427 0.40 5.16 208 THR A CA 1
ATOM 2586 C C . THR A 1 186 ? -7.620 -7.124 -8.438 1.00 5.11 208 THR A C 1
ATOM 2587 O O . THR A 1 186 ? -8.142 -7.673 -9.408 1.00 6.22 208 THR A O 1
ATOM 2608 N N . THR A 1 187 ? -7.251 -7.775 -7.335 1.00 4.88 209 THR A N 1
ATOM 2609 C CA . THR A 1 187 ? -7.455 -9.197 -7.059 1.00 5.02 209 THR A CA 1
ATOM 2610 C C . THR A 1 187 ? -6.835 -10.148 -8.081 1.00 4.91 209 THR A C 1
ATOM 2611 O O . THR A 1 187 ? -7.119 -11.353 -8.041 1.00 6.10 209 THR A O 1
ATOM 2622 N N . THR A 1 188 ? -5.936 -9.675 -8.946 1.00 4.91 210 THR A N 1
ATOM 2623 C CA . THR A 1 188 ? -5.163 -10.594 -9.773 1.00 4.71 210 THR A CA 1
ATOM 2624 C C . THR A 1 188 ? -4.385 -11.530 -8.864 1.00 4.59 210 THR A C 1
ATOM 2625 O O . THR A 1 188 ? -3.790 -11.082 -7.886 1.00 6.03 210 THR A O 1
ATOM 2636 N N . SER A 1 189 ? -4.317 -12.808 -9.233 1.00 4.47 211 SER A N 1
ATOM 2637 C CA A SER A 1 189 ? -3.428 -13.750 -8.550 0.28 3.86 211 SER A CA 1
ATOM 2638 C CA B SER A 1 189 ? -3.445 -13.773 -8.561 0.25 4.12 211 SER A CA 1
ATOM 2639 C CA C SER A 1 189 ? -3.444 -13.773 -8.562 0.47 4.63 211 SER A CA 1
ATOM 2640 C C . SER A 1 189 ? -2.309 -14.108 -9.529 1.00 4.43 211 SER A C 1
ATOM 2641 O O . SER A 1 189 ? -2.455 -14.965 -10.401 1.00 5.68 211 SER A O 1
ATOM 2663 N N . PHE A 1 190 ? -1.197 -13.391 -9.399 1.00 4.61 212 PHE A N 1
ATOM 2664 C CA . PHE A 1 190 ? -0.086 -13.544 -10.320 1.00 4.46 212 PHE A CA 1
ATOM 2665 C C . PHE A 1 190 ? 0.945 -14.517 -9.745 1.00 4.45 212 PHE A C 1
ATOM 2666 O O . PHE A 1 190 ? 1.003 -14.744 -8.528 1.00 4.71 212 PHE A O 1
ATOM 2683 N N . LYS A 1 191 ? 1.775 -15.084 -10.627 1.00 4.54 213 LYS A N 1
ATOM 2684 C CA . LYS A 1 191 ? 2.828 -15.987 -10.196 1.00 4.59 213 LYS A CA 1
ATOM 2685 C C . LYS A 1 191 ? 4.065 -15.774 -11.056 1.00 4.51 213 LYS A C 1
ATOM 2686 O O . LYS A 1 191 ? 3.968 -15.436 -12.241 1.00 5.06 213 LYS A O 1
ATOM 2705 N N . GLY A 1 192 ? 5.220 -16.046 -10.445 1.00 4.33 214 GLY A N 1
ATOM 2706 C CA . GLY A 1 192 ? 6.501 -16.003 -11.116 1.00 4.48 214 GLY A CA 1
ATOM 2707 C C . GLY A 1 192 ? 7.321 -14.784 -10.709 1.00 4.26 214 GLY A C 1
ATOM 2708 O O . GLY A 1 192 ? 6.912 -13.938 -9.914 1.00 4.74 214 GLY A O 1
ATOM 2712 N N . THR A 1 193 ? 8.518 -14.710 -11.297 1.00 4.32 215 THR A N 1
ATOM 2713 C CA . THR A 1 193 ? 9.442 -13.616 -11.049 1.00 4.47 215 THR A CA 1
ATOM 2714 C C . THR A 1 193 ? 9.288 -12.586 -12.154 1.00 4.40 215 THR A C 1
ATOM 2715 O O . THR A 1 193 ? 9.562 -12.886 -13.322 1.00 5.19 215 THR A O 1
ATOM 2726 N N . VAL A 1 194 ? 8.845 -11.394 -11.781 1.00 4.41 216 VAL A N 1
ATOM 2727 C CA . VAL A 1 194 ? 8.660 -10.275 -12.707 1.00 4.57 216 VAL A CA 1
ATOM 2728 C C . VAL A 1 194 ? 9.876 -9.363 -12.565 1.00 4.64 216 VAL A C 1
ATOM 2729 O O . VAL A 1 194 ? 10.126 -8.847 -11.474 1.00 5.76 216 VAL A O 1
ATOM 2742 N N . ILE A 1 195 ? 10.630 -9.187 -13.646 1.00 4.75 217 ILE A N 1
ATOM 2743 C CA . ILE A 1 195 ? 11.799 -8.318 -13.645 1.00 5.06 217 ILE A CA 1
ATOM 2744 C C . ILE A 1 195 ? 11.521 -7.205 -14.639 1.00 5.13 217 ILE A C 1
ATOM 2745 O O . ILE A 1 195 ? 11.548 -7.443 -15.852 1.00 5.64 217 ILE A O 1
ATOM 2761 N N . ALA A 1 196 ? 11.217 -6.015 -14.129 1.00 5.32 218 ALA A N 1
ATOM 2762 C CA . ALA A 1 196 ? 10.837 -4.884 -14.960 1.00 5.27 218 ALA A CA 1
ATOM 2763 C C . ALA A 1 196 ? 11.956 -3.853 -14.989 1.00 5.25 218 ALA A C 1
ATOM 2764 O O . ALA A 1 196 ? 12.602 -3.577 -13.967 1.00 6.11 218 ALA A O 1
ATOM 2771 N N . LEU A 1 197 ? 12.164 -3.241 -16.156 1.00 5.51 219 LEU A N 1
ATOM 2772 C CA . LEU A 1 197 ? 13.147 -2.170 -16.236 1.00 5.52 219 LEU A CA 1
ATOM 2773 C C . LEU A 1 197 ? 12.718 -0.967 -15.410 1.00 5.61 219 LEU A C 1
ATOM 2774 O O . LEU A 1 197 ? 13.554 -0.313 -14.765 1.00 6.16 219 LEU A O 1
ATOM 2790 N N . GLU A 1 198 ? 11.426 -0.638 -15.472 1.00 5.84 220 GLU A N 1
ATOM 2791 C CA . GLU A 1 198 ? 10.899 0.577 -14.871 1.00 6.11 220 GLU A CA 1
ATOM 2792 C C . GLU A 1 198 ? 10.127 0.239 -13.595 1.00 5.72 220 GLU A C 1
ATOM 2793 O O . GLU A 1 198 ? 10.761 -0.048 -12.576 1.00 6.50 220 GLU A O 1
ATOM 2805 N N . SER A 1 199 ? 8.797 0.289 -13.625 1.00 6.10 221 SER A N 1
ATOM 2806 C CA . SER A 1 199 ? 7.983 0.216 -12.424 1.00 5.77 221 SER A CA 1
ATOM 2807 C C . SER A 1 199 ? 7.040 -0.987 -12.447 1.00 5.55 221 SER A C 1
ATOM 2808 O O . SER A 1 199 ? 6.747 -1.569 -13.499 1.00 6.32 221 SER A O 1
ATOM 2816 N N . ILE A 1 200 ? 6.565 -1.353 -11.254 1.00 5.54 222 ILE A N 1
ATOM 2817 C CA . ILE A 1 200 ? 5.583 -2.425 -11.089 1.00 5.44 222 ILE A CA 1
ATOM 2818 C C . ILE A 1 200 ? 4.529 -1.933 -10.111 1.00 5.40 222 ILE A C 1
ATOM 2819 O O . ILE A 1 200 ? 4.864 -1.486 -9.008 1.00 6.13 222 ILE A O 1
ATOM 2835 N N . THR A 1 201 ? 3.257 -2.038 -10.503 1.00 5.33 223 THR A N 1
ATOM 2836 C CA . THR A 1 201 ? 2.142 -1.646 -9.651 1.00 5.41 223 THR A CA 1
ATOM 2837 C C . THR A 1 201 ? 1.196 -2.823 -9.463 1.00 5.27 223 THR A C 1
ATOM 2838 O O . THR A 1 201 ? 0.847 -3.506 -10.433 1.00 5.90 223 THR A O 1
ATOM 2849 N N . PHE A 1 202 ? 0.767 -3.021 -8.210 1.00 5.50 224 PHE A N 1
ATOM 2850 C CA A PHE A 1 202 ? -0.264 -3.990 -7.856 0.50 5.40 224 PHE A CA 1
ATOM 2851 C CA B PHE A 1 202 ? -0.270 -3.974 -7.843 0.50 5.42 224 PHE A CA 1
ATOM 2852 C C . PHE A 1 202 ? -1.444 -3.216 -7.265 1.00 5.46 224 PHE A C 1
ATOM 2853 O O . PHE A 1 202 ? -1.287 -2.491 -6.274 1.00 7.06 224 PHE A O 1
ATOM 2886 N N . ASP A 1 203 ? -2.626 -3.400 -7.855 1.00 5.28 225 ASP A N 1
ATOM 2887 C CA A ASP A 1 203 ? -3.841 -2.758 -7.376 0.48 5.63 225 ASP A CA 1
ATOM 2888 C CA B ASP A 1 203 ? -3.832 -2.762 -7.365 0.52 5.51 225 ASP A CA 1
ATOM 2889 C C . ASP A 1 203 ? -4.480 -3.603 -6.261 1.00 5.22 225 ASP A C 1
ATOM 2890 O O . ASP A 1 203 ? -4.063 -4.729 -5.971 1.00 5.13 225 ASP A O 1
ATOM 2907 N N . THR A 1 204 ? -5.507 -3.025 -5.633 1.00 5.66 226 THR A N 1
ATOM 2908 C CA . THR A 1 204 ? -6.050 -3.536 -4.374 1.00 5.58 226 THR A CA 1
ATOM 2909 C C . THR A 1 204 ? -6.316 -5.034 -4.401 1.00 5.19 226 THR A C 1
ATOM 2910 O O . THR A 1 204 ? -7.078 -5.543 -5.236 1.00 5.73 226 THR A O 1
ATOM 2921 N N . GLY A 1 205 ? -5.736 -5.737 -3.432 1.00 5.23 227 GLY A N 1
ATOM 2922 C CA . GLY A 1 205 ? -6.062 -7.127 -3.231 1.00 5.47 227 GLY A CA 1
ATOM 2923 C C . GLY A 1 205 ? -5.370 -8.100 -4.156 1.00 4.96 227 GLY A C 1
ATOM 2924 O O . GLY A 1 205 ? -5.524 -9.316 -3.981 1.00 5.83 227 GLY A O 1
ATOM 2928 N N . ALA A 1 206 ? -4.601 -7.615 -5.131 1.00 4.78 228 ALA A N 1
ATOM 2929 C CA . ALA A 1 206 ? -3.821 -8.528 -5.950 1.00 4.74 228 ALA A CA 1
ATOM 2930 C C . ALA A 1 206 ? -2.795 -9.262 -5.082 1.00 4.47 228 ALA A C 1
ATOM 2931 O O . ALA A 1 206 ? -2.338 -8.756 -4.044 1.00 4.89 228 ALA A O 1
ATOM 2938 N N . THR A 1 207 ? -2.409 -10.448 -5.549 1.00 4.45 229 THR A N 1
ATOM 2939 C CA . THR A 1 207 ? -1.462 -11.287 -4.854 1.00 4.69 229 THR A CA 1
ATOM 2940 C C . THR A 1 207 ? -0.384 -11.764 -5.822 1.00 4.45 229 THR A C 1
ATOM 2941 O O . THR A 1 207 ? -0.579 -11.814 -7.045 1.00 4.65 229 THR A O 1
ATOM 2952 N N . LEU A 1 208 ? 0.759 -12.145 -5.241 1.00 4.54 230 LEU A N 1
ATOM 2953 C CA . LEU A 1 208 ? 1.874 -12.669 -6.017 1.00 4.44 230 LEU A CA 1
ATOM 2954 C C . LEU A 1 208 ? 2.524 -13.800 -5.236 1.00 4.38 230 LEU A C 1
ATOM 2955 O O . LEU A 1 208 ? 2.908 -13.629 -4.073 1.00 5.34 230 LEU A O 1
ATOM 2971 N N . GLU A 1 209 ? 2.688 -14.951 -5.904 1.00 4.46 231 GLU A N 1
ATOM 2972 C CA . GLU A 1 209 ? 3.568 -16.029 -5.467 1.00 4.16 231 GLU A CA 1
ATOM 2973 C C . GLU A 1 209 ? 4.744 -15.965 -6.445 1.00 4.26 231 GLU A C 1
ATOM 2974 O O . GLU A 1 209 ? 4.610 -16.366 -7.608 1.00 4.88 231 GLU A O 1
ATOM 2986 N N . GLY A 1 210 ? 5.859 -15.382 -6.004 1.00 4.53 232 GLY A N 1
ATOM 2987 C CA . GLY A 1 210 ? 6.886 -14.977 -6.953 1.00 4.94 232 GLY A CA 1
ATOM 2988 C C . GLY A 1 210 ? 7.676 -13.810 -6.390 1.00 4.72 232 GLY A C 1
ATOM 2989 O O . GLY A 1 210 ? 7.893 -13.739 -5.176 1.00 5.02 232 GLY A O 1
ATOM 2993 N N . ARG A 1 211 ? 8.103 -12.920 -7.286 1.00 4.57 233 ARG A N 1
ATOM 2994 C CA . ARG A 1 211 ? 8.886 -11.751 -6.900 1.00 4.99 233 ARG A CA 1
ATOM 2995 C C . ARG A 1 211 ? 8.530 -10.613 -7.829 1.00 4.66 233 ARG A C 1
ATOM 2996 O O . ARG A 1 211 ? 8.326 -10.821 -9.032 1.00 5.68 233 ARG A O 1
ATOM 3017 N N . ALA A 1 212 ? 8.531 -9.401 -7.277 1.00 4.59 234 ALA A N 1
ATOM 3018 C CA . ALA A 1 212 ? 8.344 -8.173 -8.050 1.00 4.95 234 ALA A CA 1
ATOM 3019 C C . ALA A 1 212 ? 9.643 -7.389 -7.956 1.00 4.87 234 ALA A C 1
ATOM 3020 O O . ALA A 1 212 ? 9.930 -6.800 -6.916 1.00 5.51 234 ALA A O 1
ATOM 3027 N N . LEU A 1 213 ? 10.422 -7.407 -9.043 1.00 4.82 235 LEU A N 1
ATOM 3028 C CA . LEU A 1 213 ? 11.784 -6.867 -9.058 1.00 5.29 235 LEU A CA 1
ATOM 3029 C C . LEU A 1 213 ? 11.828 -5.735 -10.091 1.00 5.29 235 LEU A C 1
ATOM 3030 O O . LEU A 1 213 ? 11.896 -5.993 -11.298 1.00 5.93 235 LEU A O 1
ATOM 3046 N N . ALA A 1 214 ? 11.766 -4.496 -9.612 1.00 5.80 236 ALA A N 1
ATOM 3047 C CA . ALA A 1 214 ? 11.807 -3.324 -10.465 1.00 6.10 236 ALA A CA 1
ATOM 3048 C C . ALA A 1 214 ? 13.210 -2.728 -10.406 1.00 6.26 236 ALA A C 1
ATOM 3049 O O . ALA A 1 214 ? 13.733 -2.437 -9.329 1.00 7.92 236 ALA A O 1
ATOM 3056 N N . ARG A 1 215 ? 13.817 -2.554 -11.574 1.00 6.39 237 ARG A N 1
ATOM 3057 C CA . ARG A 1 215 ? 15.190 -2.076 -11.627 1.00 6.28 237 ARG A CA 1
ATOM 3058 C C . ARG A 1 215 ? 15.291 -0.581 -11.351 1.00 5.98 237 ARG A C 1
ATOM 3059 O O . ARG A 1 215 ? 15.968 -0.157 -10.407 1.00 6.81 237 ARG A O 1
ATOM 3080 N N . ASN A 1 216 ? 14.658 0.238 -12.194 1.00 6.16 238 ASN A N 1
ATOM 3081 C CA . ASN A 1 216 ? 14.912 1.668 -12.125 1.00 6.91 238 ASN A CA 1
ATOM 3082 C C . ASN A 1 216 ? 13.757 2.477 -11.575 1.00 6.64 238 ASN A C 1
ATOM 3083 O O . ASN A 1 216 ? 13.972 3.610 -11.132 1.00 8.01 238 ASN A O 1
ATOM 3094 N N . GLY A 1 217 ? 12.549 1.923 -11.583 1.00 6.48 239 GLY A N 1
ATOM 3095 C CA . GLY A 1 217 ? 11.378 2.609 -11.103 1.00 6.69 239 GLY A CA 1
ATOM 3096 C C . GLY A 1 217 ? 10.894 2.114 -9.760 1.00 6.37 239 GLY A C 1
ATOM 3097 O O . GLY A 1 217 ? 11.672 1.643 -8.920 1.00 6.75 239 GLY A O 1
ATOM 3101 N N . ALA A 1 218 ? 9.599 2.281 -9.555 1.00 6.70 240 ALA A N 1
ATOM 3102 C CA . ALA A 1 218 ? 8.986 2.147 -8.250 1.00 6.91 240 ALA A CA 1
ATOM 3103 C C . ALA A 1 218 ? 8.110 0.912 -8.192 1.00 6.57 240 ALA A C 1
ATOM 3104 O O . ALA A 1 218 ? 7.529 0.496 -9.204 1.00 7.51 240 ALA A O 1
ATOM 3111 N N . VAL A 1 219 ? 7.942 0.379 -6.987 1.00 6.48 241 VAL A N 1
ATOM 3112 C CA . VAL A 1 219 ? 6.902 -0.603 -6.717 1.00 6.11 241 VAL A CA 1
ATOM 3113 C C . VAL A 1 219 ? 5.812 0.070 -5.897 1.00 6.28 241 VAL A C 1
ATOM 3114 O O . VAL A 1 219 ? 6.078 0.632 -4.826 1.00 7.56 241 VAL A O 1
ATOM 3127 N N . THR A 1 220 ? 4.585 0.002 -6.418 1.00 5.63 242 THR A N 1
ATOM 3128 C CA . THR A 1 220 ? 3.400 0.556 -5.782 1.00 5.99 242 THR A CA 1
ATOM 3129 C C . THR A 1 220 ? 2.466 -0.597 -5.428 1.00 5.40 242 THR A C 1
ATOM 3130 O O . THR A 1 220 ? 2.211 -1.465 -6.262 1.00 5.97 242 THR A O 1
ATOM 3141 N N . MET A 1 221 ? 1.975 -0.588 -4.191 1.00 5.81 243 MET A N 1
ATOM 3142 C CA A MET A 1 221 ? 1.177 -1.668 -3.647 0.50 5.67 243 MET A CA 1
ATOM 3143 C CA B MET A 1 221 ? 1.179 -1.666 -3.627 0.50 6.01 243 MET A CA 1
ATOM 3144 C C . MET A 1 221 ? -0.057 -1.098 -2.959 1.00 5.62 243 MET A C 1
ATOM 3145 O O . MET A 1 221 ? -0.027 0.002 -2.393 1.00 6.38 243 MET A O 1
ATOM 3172 N N . GLU A 1 222 ? -1.138 -1.864 -2.994 1.00 5.61 244 GLU A N 1
ATOM 3173 C CA . GLU A 1 222 ? -2.349 -1.518 -2.255 1.00 5.80 244 GLU A CA 1
ATOM 3174 C C . GLU A 1 222 ? -3.006 -2.817 -1.783 1.00 5.25 244 GLU A C 1
ATOM 3175 O O . GLU A 1 222 ? -3.515 -3.604 -2.577 1.00 5.86 244 GLU A O 1
ATOM 3187 N N . GLY A 1 223 ? -2.971 -3.055 -0.474 1.00 5.33 245 GLY A N 1
ATOM 3188 C CA . GLY A 1 223 ? -3.631 -4.223 0.085 1.00 5.55 245 GLY A CA 1
ATOM 3189 C C . GLY A 1 223 ? -3.259 -5.545 -0.558 1.00 5.27 245 GLY A C 1
ATOM 3190 O O . GLY A 1 223 ? -4.133 -6.381 -0.798 1.00 6.28 245 GLY A O 1
ATOM 3194 N N . ASN A 1 224 ? -1.972 -5.771 -0.808 1.00 4.74 246 ASN A N 1
ATOM 3195 C CA . ASN A 1 224 ? -1.545 -6.959 -1.527 1.00 4.74 246 ASN A CA 1
ATOM 3196 C C . ASN A 1 224 ? -1.013 -8.043 -0.600 1.00 4.72 246 ASN A C 1
ATOM 3197 O O . ASN A 1 224 ? -0.616 -7.782 0.535 1.00 6.44 246 ASN A O 1
ATOM 3208 N N . THR A 1 225 ? -0.953 -9.268 -1.127 1.00 4.92 247 THR A N 1
ATOM 3209 C CA . THR A 1 225 ? -0.268 -10.364 -0.458 1.00 4.82 247 THR A CA 1
ATOM 3210 C C . THR A 1 225 ? 0.872 -10.835 -1.347 1.00 4.59 247 THR A C 1
ATOM 3211 O O . THR A 1 225 ? 0.642 -11.245 -2.485 1.00 5.45 247 THR A O 1
ATOM 3222 N N . PHE A 1 226 ? 2.091 -10.796 -0.811 1.00 4.66 248 PHE A N 1
ATOM 3223 C CA . PHE A 1 226 ? 3.280 -11.291 -1.504 1.00 4.93 248 PHE A CA 1
ATOM 3224 C C . PHE A 1 226 ? 3.874 -12.444 -0.708 1.00 4.84 248 PHE A C 1
ATOM 3225 O O . PHE A 1 226 ? 4.116 -12.303 0.499 1.00 5.27 248 PHE A O 1
ATOM 3242 N N . VAL A 1 227 ? 4.136 -13.556 -1.385 1.00 4.79 249 VAL A N 1
ATOM 3243 C CA . VAL A 1 227 ? 4.920 -14.649 -0.827 1.00 4.95 249 VAL A CA 1
ATOM 3244 C C . VAL A 1 227 ? 5.899 -15.105 -1.894 1.00 4.83 249 VAL A C 1
ATOM 3245 O O . VAL A 1 227 ? 5.662 -14.939 -3.093 1.00 5.57 249 VAL A O 1
ATOM 3258 N N . LEU A 1 228 ? 6.991 -15.718 -1.456 1.00 5.05 250 LEU A N 1
ATOM 3259 C CA . LEU A 1 228 ? 7.941 -16.322 -2.384 1.00 5.22 250 LEU A CA 1
ATOM 3260 C C . LEU A 1 228 ? 7.377 -17.617 -2.967 1.00 6.00 250 LEU A C 1
ATOM 3261 O O . LEU A 1 228 ? 6.466 -18.223 -2.408 1.00 7.10 250 LEU A O 1
ATOM 3277 N N . PRO A 1 229 ? 7.911 -18.055 -4.113 1.00 6.79 251 PRO A N 1
ATOM 3278 C CA . PRO A 1 229 ? 7.514 -19.350 -4.663 1.00 7.01 251 PRO A CA 1
ATOM 3279 C C . PRO A 1 229 ? 7.622 -20.464 -3.636 1.00 7.17 251 PRO A C 1
ATOM 3280 O O . PRO A 1 229 ? 8.543 -20.495 -2.809 1.00 7.86 251 PRO A O 1
ATOM 3291 N N . LEU A 1 230 ? 6.708 -21.411 -3.736 1.00 7.39 252 LEU A N 1
ATOM 3292 C CA . LEU A 1 230 ? 6.817 -22.597 -2.917 1.00 8.94 252 LEU A CA 1
ATOM 3293 C C . LEU A 1 230 ? 8.194 -23.228 -3.147 1.00 8.69 252 LEU A C 1
ATOM 3294 O O . LEU A 1 230 ? 8.650 -23.344 -4.277 1.00 8.19 252 LEU A O 1
ATOM 3310 N N . GLU A 1 231 ? 8.893 -23.597 -2.079 1.00 10.88 253 GLU A N 1
ATOM 3311 C CA . GLU A 1 231 ? 10.247 -24.184 -2.206 1.00 11.56 253 GLU A CA 1
ATOM 3312 C C . GLU A 1 231 ? 11.126 -23.348 -3.151 1.00 8.25 253 GLU A C 1
ATOM 3313 O O . GLU A 1 231 ? 11.748 -23.845 -4.092 1.00 8.41 253 GLU A O 1
ATOM 3325 N N . HIS A 1 232 ? 11.193 -22.048 -2.863 1.00 9.21 254 HIS A N 1
ATOM 3326 C CA . HIS A 1 232 ? 11.726 -21.091 -3.828 1.00 8.32 254 HIS A CA 1
ATOM 3327 C C . HIS A 1 232 ? 13.198 -21.310 -4.132 1.00 8.04 254 HIS A C 1
ATOM 3328 O O . HIS A 1 232 ? 13.672 -20.828 -5.164 1.00 10.59 254 HIS A O 1
ATOM 3342 N N . HIS A 1 233 ? 13.935 -21.979 -3.254 1.00 7.93 255 HIS A N 1
ATOM 3343 C CA . HIS A 1 233 ? 15.352 -22.201 -3.477 1.00 8.95 255 HIS A CA 1
ATOM 3344 C C . HIS A 1 233 ? 15.630 -23.444 -4.312 1.00 7.85 255 HIS A C 1
ATOM 3345 O O . HIS A 1 233 ? 16.795 -23.801 -4.498 1.00 8.92 255 HIS A O 1
ATOM 3359 N N . HIS A 1 234 ? 14.597 -24.081 -4.851 1.00 8.41 256 HIS A N 1
ATOM 3360 C CA . HIS A 1 234 ? 14.733 -25.233 -5.727 1.00 7.81 256 HIS A CA 1
ATOM 3361 C C . HIS A 1 234 ? 13.996 -25.001 -7.044 1.00 7.61 256 HIS A C 1
ATOM 3362 O O . HIS A 1 234 ? 12.901 -24.437 -7.071 1.00 9.05 256 HIS A O 1
ATOM 3377 N N . HIS A 1 235 ? 14.577 -25.525 -8.124 1.00 7.03 257 HIS A N 1
ATOM 3378 C CA . HIS A 1 235 ? 13.916 -25.592 -9.419 1.00 7.16 257 HIS A CA 1
ATOM 3379 C C . HIS A 1 235 ? 13.507 -26.995 -9.822 1.00 7.72 257 HIS A C 1
ATOM 3380 O O . HIS A 1 235 ? 12.682 -27.132 -10.713 1.00 8.69 257 HIS A O 1
ATOM 3394 N N . HIS A 1 236 ? 14.072 -28.039 -9.216 1.00 9.53 258 HIS A N 1
ATOM 3395 C CA . HIS A 1 236 ? 13.750 -29.391 -9.660 1.00 10.39 258 HIS A CA 1
ATOM 3396 C C . HIS A 1 236 ? 12.460 -29.922 -9.059 1.00 12.85 258 HIS A C 1
ATOM 3397 O O . HIS A 1 236 ? 11.882 -30.873 -9.603 1.00 12.89 258 HIS A O 1
ATOM 3411 N N A HIS A 1 237 ? 12.019 -29.356 -7.939 0.50 27.73 259 HIS A N 1
ATOM 3412 N N B HIS A 1 237 ? 12.013 -29.350 -7.944 0.50 27.73 259 HIS A N 1
ATOM 3413 C CA A HIS A 1 237 ? 10.801 -29.785 -7.264 0.50 29.54 259 HIS A CA 1
ATOM 3414 C CA B HIS A 1 237 ? 10.769 -29.755 -7.302 0.50 29.53 259 HIS A CA 1
ATOM 3415 C C A HIS A 1 237 ? 10.175 -28.582 -6.572 0.50 29.75 259 HIS A C 1
ATOM 3416 C C B HIS A 1 237 ? 10.173 -28.567 -6.561 0.50 29.75 259 HIS A C 1
ATOM 3417 O O A HIS A 1 237 ? 10.850 -27.572 -6.356 0.50 29.59 259 HIS A O 1
ATOM 3418 O O B HIS A 1 237 ? 10.860 -27.570 -6.332 0.50 29.59 259 HIS A O 1
#

InterPro domains:
  IPR021884 Ice-binding protein [PF11999] (60-247)

Radius of gyration: 15.96 Å; Cα contacts (8 Å, |Δi|>4): 770; chains: 1; bounding box: 35×40×42 Å

Foldseek 3Di:
DDADADDDADDFQDQPLCLQAQEEAEAEEEEAPAEEAQTEYAYPPHDYYYPPDVYYYNYYYYYPDDSRVVSLVSLVSSLVVLQPDDDPREEEDADAQAPEEDEADEYEYLAEHEPEDHEYEYAPQQFQLGAHGYEYNAEYEYAAPYEYHYHNNHWLLRYEYNHAAEYEYHAQYAEGHAYRYAEEYEYDANYEYQYHHHYNHYYYYYYNYYTHYIDVNVDSRD

Solvent-accessible surface area: 8646 Å² total; per-residue (Å²): 138,142,36,76,113,17,120,56,131,16,86,56,2,101,9,39,40,0,39,87,3,0,0,2,0,0,57,30,1,68,10,72,29,86,1,54,0,55,11,32,2,0,0,8,104,14,103,66,40,28,23,52,118,76,4,106,42,92,39,72,83,20,58,60,53,86,86,2,68,82,0,27,112,27,0,46,85,0,20,78,49,0,44,73,35,122,17,128,39,62,13,100,12,58,29,72,1,16,65,32,59,0,18,28,1,0,0,68,0,100,55,44,0,19,1,51,64,35,39,0,23,0,30,2,102,60,74,44,42,11,7,0,0,0,5,1,53,37,47,0,45,11,55,80,24,53,96,1,71,59,46,34,39,6,26,3,4,0,0,3,0,6,0,34,35,34,4,51,1,10,43,84,0,40,2,44,0,1,0,0,0,48,74,34,0,50,2,60,63,27,0,48,3,34,1,4,0,0,0,34,84,7,20,0,50,1,65,26,2,62,1,61,30,3,141,94,42,119,84,52,130,156